Protein AF-A0A382P310-F1 (afdb_monomer_lite)

Foldseek 3Di:
DCVDPVVVVVVVVVVVVVVVDDDDDDDQPLHDLVVVLVVVVVCCCPPANAPGADEAEDEADDDHPDPDPDAPVRLVRSLVSLVSVLVSCVVRVYHYHHDDDWDPQQQDQPDDPVSHDQAQNRRVSRVSVQVRDQWDWDKDFDHPVRCVLLPCLQAGIKIQTHDHNDDDPPSPDQQDFDWAWDWDQDPNDTDTDTDTDGKIWGWHDDPPDIDTRGMVVVSRVVVVVVVVVVVCVVVVVPDDDD

Sequence (242 aa):
WRNNQDMFDKIRNYFSNLKKHKYFHYHVRNKTIDEICSIIRRWHMKEVGRGNKCIIAYDYIKLTGEKVDKNWAEHQAIGEKIDKLKRISEELNVPIVTAMQMNRAGENQNRRSSTLTDDSSAIALSDRLQWFASFVSIFRRKTVDEIAMDGRQFGSHKLIPLKTRFQGKDAAGHQDIIRRPIIEETEGREIHSERLEYNYLNFEVDNFLVEDRGSLADVVEATTQRFDIEEARVMGDGSTTI

InterPro domains:
  IPR007694 DNA helicase, DnaB-like, C-terminal [PF03796] (5-118)
  IPR027417 P-loop containing nucleoside triphosphate hydrolase [G3DSA:3.40.50.300] (2-173)

pLDDT: mean 77.83, std 15.12, range [35.53, 95.62]

Secondary structure (DSSP, 8-state):
-TTSHHHHHHHHHHHHHHTTS-------TT--HHHHHHHHHHHIIIII-TT----EEEEEE---S----TTHHHHHHHHHHHHHHHHHHHHHT--EEEEEPPPTTT--TTS-GGG---SGGGSTTHHHHHHH-SEEEEEEEPPHHHHHHH-GGG-SEEEEEEEE---STT--STT-EEEEEEEEEETTEEEEEEEEEE--EEEEEETTEEEEEEEHHHHHHHHHHHHHHHHHHHHHTT----

Organism: NCBI:txid408172

Radius of gyration: 23.61 Å; chains: 1; bounding box: 58×56×71 Å

Structure (mmCIF, N/CA/C/O backbone):
data_AF-A0A382P310-F1
#
_entry.id   AF-A0A382P310-F1
#
loop_
_atom_site.group_PDB
_atom_site.id
_atom_site.type_symbol
_atom_site.label_atom_id
_atom_site.label_alt_id
_atom_site.label_comp_id
_atom_site.label_asym_id
_atom_site.label_entity_id
_atom_site.label_seq_id
_atom_site.pdbx_PDB_ins_code
_atom_site.Cartn_x
_atom_site.Cartn_y
_atom_site.Cartn_z
_atom_site.occupancy
_atom_site.B_iso_or_equiv
_atom_site.auth_seq_id
_atom_site.auth_comp_id
_atom_site.auth_asym_id
_atom_site.auth_atom_id
_atom_site.pdbx_PDB_model_num
ATOM 1 N N . TRP A 1 1 ? -27.776 6.044 -14.921 1.00 66.00 1 TRP A N 1
ATOM 2 C CA . TRP A 1 1 ? -27.623 4.578 -14.822 1.00 66.00 1 TRP A CA 1
ATOM 3 C C . TRP A 1 1 ? -28.958 3.845 -14.723 1.00 66.00 1 TRP A C 1
ATOM 5 O O . TRP A 1 1 ? -29.133 2.906 -15.474 1.00 66.00 1 TRP A O 1
ATOM 15 N N . ARG A 1 2 ? -29.920 4.262 -13.878 1.00 76.56 2 ARG A N 1
ATOM 16 C CA . ARG A 1 2 ? -31.209 3.544 -13.710 1.00 76.56 2 ARG A CA 1
ATOM 17 C C . ARG A 1 2 ? -32.060 3.396 -14.980 1.00 76.56 2 ARG A C 1
ATOM 19 O O . ARG A 1 2 ? -32.830 2.455 -15.058 1.00 76.56 2 ARG A O 1
ATOM 26 N N . ASN A 1 3 ? -31.894 4.294 -15.950 1.00 85.69 3 ASN A N 1
ATOM 27 C CA . ASN A 1 3 ? -32.642 4.282 -17.213 1.00 85.69 3 ASN A CA 1
ATOM 28 C C . ASN A 1 3 ? -31.920 3.505 -18.334 1.00 85.69 3 ASN A C 1
ATOM 30 O O . ASN A 1 3 ? -32.411 3.464 -19.454 1.00 85.69 3 ASN A O 1
ATOM 34 N N . ASN A 1 4 ? -30.739 2.937 -18.062 1.00 91.19 4 ASN A N 1
ATOM 35 C CA . ASN A 1 4 ? -30.014 2.065 -18.983 1.00 91.19 4 ASN A CA 1
ATOM 36 C C . ASN A 1 4 ? -30.061 0.647 -18.400 1.00 91.19 4 ASN A C 1
ATOM 38 O O . ASN A 1 4 ? -29.510 0.416 -17.323 1.00 91.19 4 ASN A O 1
ATOM 42 N N . GLN A 1 5 ? -30.738 -0.267 -19.097 1.00 89.31 5 GLN A N 1
ATOM 43 C CA . GLN A 1 5 ? -31.015 -1.618 -18.608 1.00 89.31 5 GLN A CA 1
ATOM 44 C C . GLN A 1 5 ? -29.729 -2.408 -18.317 1.00 89.31 5 GLN A C 1
ATOM 46 O O . GLN A 1 5 ? -29.586 -2.955 -17.228 1.00 89.31 5 GLN A O 1
ATOM 51 N N . ASP A 1 6 ? -28.747 -2.365 -19.222 1.00 89.69 6 ASP A N 1
ATOM 52 C CA . ASP A 1 6 ? -27.454 -3.042 -19.044 1.00 89.69 6 ASP A CA 1
ATOM 53 C C . ASP A 1 6 ? -26.703 -2.521 -17.804 1.00 89.69 6 ASP A C 1
ATOM 55 O O . ASP A 1 6 ? -26.234 -3.287 -16.960 1.00 89.69 6 ASP A O 1
ATOM 59 N N . MET A 1 7 ? -26.653 -1.196 -17.620 1.00 87.75 7 MET A N 1
ATOM 60 C CA . MET A 1 7 ? -26.048 -0.618 -16.415 1.00 87.75 7 MET A CA 1
ATOM 61 C C . MET A 1 7 ? -26.824 -0.970 -15.143 1.00 87.75 7 MET A C 1
ATOM 63 O O . MET A 1 7 ? -26.215 -1.166 -14.090 1.00 87.75 7 MET A O 1
ATOM 67 N N . PHE A 1 8 ? -28.157 -1.004 -15.212 1.00 90.56 8 PHE A N 1
ATOM 68 C CA . PHE A 1 8 ? -29.002 -1.362 -14.079 1.00 90.56 8 PHE A CA 1
ATOM 69 C C . PHE A 1 8 ? -28.713 -2.791 -13.619 1.00 90.56 8 PHE A C 1
ATOM 71 O O . PHE A 1 8 ? -28.455 -2.996 -12.431 1.00 90.56 8 PHE A O 1
ATOM 78 N N . ASP A 1 9 ? -28.670 -3.742 -14.551 1.00 90.38 9 ASP A N 1
ATOM 79 C CA . ASP A 1 9 ? -28.424 -5.151 -14.256 1.00 90.38 9 ASP A CA 1
ATOM 80 C C . ASP A 1 9 ? -27.006 -5.365 -13.706 1.00 90.38 9 ASP A C 1
ATOM 82 O O . ASP A 1 9 ? -26.839 -5.991 -12.655 1.00 90.38 9 ASP A O 1
ATOM 86 N N . LYS A 1 10 ? -25.984 -4.737 -14.311 1.00 88.81 10 LYS A N 1
ATOM 87 C CA . LYS A 1 10 ? -24.599 -4.751 -13.796 1.00 88.81 10 LYS A CA 1
ATOM 88 C C . LYS A 1 10 ? -24.509 -4.238 -12.358 1.00 88.81 10 LYS A C 1
ATOM 90 O O . LYS A 1 10 ? -23.939 -4.903 -11.492 1.00 88.81 10 LYS A O 1
ATOM 95 N N . ILE A 1 11 ? -25.105 -3.077 -12.079 1.00 88.06 11 ILE A N 1
ATOM 96 C CA . ILE A 1 11 ? -25.073 -2.455 -10.748 1.00 88.06 11 ILE A CA 1
ATOM 97 C C . ILE A 1 11 ? -25.835 -3.306 -9.724 1.00 88.06 11 ILE A C 1
ATOM 99 O O . ILE A 1 11 ? -25.367 -3.484 -8.598 1.00 88.06 11 ILE A O 1
ATOM 103 N N . ARG A 1 12 ? -27.000 -3.854 -10.086 1.00 88.38 12 ARG A N 1
ATOM 104 C CA . ARG A 1 12 ? -27.793 -4.708 -9.189 1.00 88.38 12 ARG A CA 1
ATOM 105 C C . ARG A 1 12 ? -27.076 -6.011 -8.859 1.00 88.38 12 ARG A C 1
ATOM 107 O O . ARG A 1 12 ? -27.025 -6.372 -7.683 1.00 88.38 12 ARG A O 1
ATOM 114 N N . ASN A 1 13 ? -26.479 -6.662 -9.854 1.00 89.50 13 ASN A N 1
ATOM 115 C CA . ASN A 1 13 ? -25.679 -7.868 -9.653 1.00 89.50 13 ASN A CA 1
ATOM 116 C C . ASN A 1 13 ? -24.482 -7.590 -8.740 1.00 89.50 13 ASN A C 1
ATOM 118 O O . ASN A 1 13 ? -24.247 -8.330 -7.781 1.00 89.50 13 ASN A O 1
ATOM 122 N N . TYR A 1 14 ? -23.789 -6.472 -8.964 1.00 86.62 14 TYR A N 1
ATOM 123 C CA . TYR A 1 14 ? -22.693 -6.052 -8.100 1.00 86.62 14 TYR A CA 1
ATOM 124 C C . TYR A 1 14 ? -23.152 -5.793 -6.661 1.00 86.62 14 TYR A C 1
ATOM 126 O O . TYR A 1 14 ? -22.545 -6.316 -5.734 1.00 86.62 14 TYR A O 1
ATOM 134 N N . PHE A 1 15 ? -24.256 -5.069 -6.441 1.00 86.94 15 PHE A N 1
ATOM 135 C CA . PHE A 1 15 ? -24.777 -4.839 -5.087 1.00 86.94 15 PHE A CA 1
ATOM 136 C C . PHE A 1 15 ? -25.163 -6.134 -4.368 1.00 86.94 15 PHE A C 1
ATOM 138 O O . PHE A 1 15 ? -24.950 -6.247 -3.161 1.00 86.94 15 PHE A O 1
ATOM 145 N N . SER A 1 16 ? -25.718 -7.113 -5.083 1.00 87.06 16 SER A N 1
ATOM 146 C CA . SER A 1 16 ? -26.038 -8.428 -4.516 1.00 87.06 16 SER A CA 1
ATOM 147 C C . SER A 1 16 ? -24.781 -9.179 -4.071 1.00 87.06 16 SER A C 1
ATOM 149 O O . SER A 1 16 ? -24.788 -9.798 -3.009 1.00 87.06 16 SER A O 1
ATOM 151 N N . ASN A 1 17 ? -23.687 -9.082 -4.833 1.00 86.56 17 ASN A N 1
ATOM 152 C CA . ASN A 1 17 ? -22.386 -9.623 -4.435 1.00 86.56 17 ASN A CA 1
ATOM 153 C C . ASN A 1 17 ? -21.755 -8.833 -3.283 1.00 86.56 17 ASN A C 1
ATOM 155 O O . ASN A 1 17 ? -21.287 -9.432 -2.321 1.00 86.56 17 ASN A O 1
ATOM 159 N N . LEU A 1 18 ? -21.815 -7.503 -3.323 1.00 84.88 18 LEU A N 1
ATOM 160 C CA . LEU A 1 18 ? -21.239 -6.626 -2.308 1.00 84.88 18 LEU A CA 1
ATOM 161 C C . LEU A 1 18 ? -21.857 -6.867 -0.922 1.00 84.88 18 LEU A C 1
ATOM 163 O O . LEU A 1 18 ? -21.143 -6.889 0.075 1.00 84.88 18 LEU A O 1
ATOM 167 N N . LYS A 1 19 ? -23.167 -7.141 -0.860 1.00 83.88 19 LYS A N 1
ATOM 168 C CA . LYS A 1 19 ? -23.879 -7.497 0.382 1.00 83.88 19 LYS A CA 1
ATOM 169 C C . LYS A 1 19 ? -23.376 -8.780 1.053 1.00 83.88 19 LYS A C 1
ATOM 171 O O . LYS A 1 19 ? -23.656 -8.974 2.233 1.00 83.88 19 LYS A O 1
ATOM 176 N N . LYS A 1 20 ? -22.668 -9.657 0.332 1.00 86.56 20 LYS A N 1
ATOM 177 C CA . LYS A 1 20 ? -22.065 -10.873 0.908 1.00 86.56 20 LYS A CA 1
ATOM 178 C C . LYS A 1 20 ? -20.856 -10.544 1.785 1.00 86.56 20 LYS A C 1
ATOM 180 O O . LYS A 1 20 ? -20.504 -11.331 2.659 1.00 86.56 20 LYS A O 1
ATOM 185 N N . HIS A 1 21 ? -20.228 -9.392 1.564 1.00 83.50 21 HIS A N 1
ATOM 186 C CA . HIS A 1 21 ? -19.052 -8.959 2.302 1.00 83.50 21 HIS A CA 1
ATOM 187 C C . HIS A 1 21 ? -19.450 -8.030 3.452 1.00 83.50 21 HIS A C 1
ATOM 189 O O . HIS A 1 21 ? -20.272 -7.127 3.294 1.00 83.50 21 HIS A O 1
ATOM 195 N N . LYS A 1 22 ? -18.840 -8.227 4.625 1.00 87.06 22 LYS A N 1
ATOM 196 C CA . LYS A 1 22 ? -18.985 -7.313 5.763 1.00 87.06 22 LYS A CA 1
ATOM 197 C C . LYS A 1 22 ? -17.970 -6.185 5.624 1.00 87.06 22 LYS A C 1
ATOM 199 O O . LYS A 1 22 ? -16.792 -6.382 5.906 1.00 87.06 22 LYS A O 1
ATOM 204 N N . TYR A 1 23 ? -18.429 -5.016 5.199 1.00 89.69 23 TYR A N 1
ATOM 205 C CA . TYR A 1 23 ? -17.616 -3.806 5.129 1.00 89.69 23 TYR A CA 1
ATOM 206 C C . TYR A 1 23 ? -18.342 -2.654 5.818 1.00 89.69 23 TYR A C 1
ATOM 208 O O . TYR A 1 23 ? -19.570 -2.574 5.814 1.00 89.69 23 TYR A O 1
ATOM 216 N N . PHE A 1 24 ? -17.567 -1.754 6.412 1.00 92.06 24 PHE A N 1
ATOM 217 C CA . PHE A 1 24 ? -18.083 -0.579 7.096 1.00 92.06 24 PHE A CA 1
ATOM 218 C C . PHE A 1 24 ? -17.289 0.632 6.637 1.00 92.06 24 PHE A C 1
ATOM 220 O O . PHE A 1 24 ? -16.061 0.601 6.616 1.00 92.06 24 PHE A O 1
ATOM 227 N N . HIS A 1 25 ? -17.996 1.696 6.271 1.00 92.31 25 HIS A N 1
ATOM 228 C CA . HIS A 1 25 ? -17.384 2.939 5.830 1.00 92.31 25 HIS A CA 1
ATOM 229 C C . HIS A 1 25 ? -17.790 4.068 6.773 1.00 92.31 25 HIS A C 1
ATOM 231 O O . HIS A 1 25 ? -18.977 4.325 6.974 1.00 92.31 25 HIS A O 1
ATOM 237 N N . TYR A 1 26 ? -16.792 4.730 7.356 1.00 91.94 26 TYR A N 1
ATOM 238 C CA . TYR A 1 26 ? -16.978 5.829 8.295 1.00 91.94 26 TYR A CA 1
ATOM 239 C C . TYR A 1 26 ? -16.323 7.095 7.756 1.00 91.94 26 TYR A C 1
ATOM 241 O O . TYR A 1 26 ? -15.120 7.132 7.509 1.00 91.94 26 TYR A O 1
ATOM 249 N N . HIS A 1 27 ? -17.099 8.171 7.657 1.00 90.69 27 HIS A N 1
ATOM 250 C CA . HIS A 1 27 ? -16.553 9.488 7.358 1.00 90.69 27 HIS A CA 1
ATOM 251 C C . HIS A 1 27 ? -15.962 10.111 8.631 1.00 90.69 27 HIS A C 1
ATOM 253 O O . HIS A 1 27 ? -16.686 10.483 9.553 1.00 90.69 27 HIS A O 1
ATOM 259 N N . VAL A 1 28 ? -14.636 10.254 8.674 1.00 87.06 28 VAL A N 1
ATOM 260 C CA . VAL A 1 28 ? -13.882 10.756 9.843 1.00 87.06 28 VAL A CA 1
ATOM 261 C C . VAL A 1 28 ? -13.332 12.176 9.643 1.00 87.06 28 VAL A C 1
ATOM 263 O O . VAL A 1 28 ? -12.247 12.519 10.106 1.00 87.06 28 VAL A O 1
ATOM 266 N N . ARG A 1 29 ? -14.083 13.035 8.941 1.00 83.12 29 ARG A N 1
ATOM 267 C CA . ARG A 1 29 ? -13.665 14.417 8.644 1.00 83.12 29 ARG A CA 1
ATOM 268 C C . ARG A 1 29 ? -13.386 15.204 9.935 1.00 83.12 29 ARG A C 1
ATOM 270 O O . ARG A 1 29 ? -14.197 15.178 10.855 1.00 83.12 29 ARG A O 1
ATOM 277 N N . ASN A 1 30 ? -12.271 15.941 9.948 1.00 80.19 30 ASN A N 1
ATOM 278 C CA . ASN A 1 30 ? -11.827 16.827 11.036 1.00 80.19 30 ASN A CA 1
ATOM 279 C C . ASN A 1 30 ? -11.656 16.142 12.400 1.00 80.19 30 ASN A C 1
ATOM 281 O O . ASN A 1 30 ? -11.720 16.812 13.424 1.00 80.19 30 ASN A O 1
ATOM 285 N N . LYS A 1 31 ? -11.447 14.823 12.415 1.00 86.50 31 LYS A N 1
ATOM 286 C CA . LYS A 1 31 ? -11.186 14.091 13.650 1.00 86.50 31 LYS A CA 1
ATOM 287 C C . LYS A 1 31 ? -9.712 14.110 14.002 1.00 86.50 31 LYS A C 1
ATOM 289 O O . LYS A 1 31 ? -8.858 13.983 13.120 1.00 86.50 31 LYS A O 1
ATOM 294 N N . THR A 1 32 ? -9.424 14.237 15.289 1.00 88.38 32 THR A N 1
ATOM 295 C CA . THR A 1 32 ? -8.075 14.011 15.803 1.00 88.38 32 THR A CA 1
ATOM 296 C C . THR A 1 32 ? -7.743 12.525 15.736 1.00 88.38 32 THR A C 1
ATOM 298 O O . THR A 1 32 ? -8.617 11.662 15.599 1.00 88.38 32 THR A O 1
ATOM 301 N N . ILE A 1 33 ? -6.459 12.199 15.848 1.00 88.88 33 ILE A N 1
ATOM 302 C CA . ILE A 1 33 ? -6.038 10.802 15.810 1.00 88.88 33 ILE A CA 1
ATOM 303 C C . ILE A 1 33 ? -6.587 9.988 16.992 1.00 88.88 33 ILE A C 1
ATOM 305 O O . ILE A 1 33 ? -6.948 8.828 16.820 1.00 88.88 33 ILE A O 1
ATOM 309 N N . ASP A 1 34 ? -6.757 10.601 18.164 1.00 91.00 34 ASP A N 1
ATOM 310 C CA . ASP A 1 34 ? -7.324 9.929 19.338 1.00 91.00 34 ASP A CA 1
ATOM 311 C C . ASP A 1 34 ? -8.813 9.609 19.158 1.00 91.00 34 ASP A C 1
ATOM 313 O O . ASP A 1 34 ? -9.290 8.538 19.557 1.00 91.00 34 ASP A O 1
ATOM 317 N N . GLU A 1 35 ? -9.555 10.498 18.494 1.00 92.75 35 GLU A N 1
ATOM 318 C CA . GLU A 1 35 ? -10.940 10.236 18.109 1.00 92.75 35 GLU A CA 1
ATOM 319 C C . GLU A 1 35 ? -11.033 9.099 17.087 1.00 92.75 35 GLU A C 1
ATOM 321 O O . GLU A 1 35 ? -11.913 8.243 17.211 1.00 92.75 35 GLU A O 1
ATOM 326 N N . ILE A 1 36 ? -10.123 9.061 16.107 1.00 93.38 36 ILE A N 1
ATOM 327 C CA . ILE A 1 36 ? -10.041 7.980 15.113 1.00 93.38 36 ILE A CA 1
ATOM 328 C C . ILE A 1 36 ? -9.761 6.647 15.810 1.00 93.38 36 ILE A C 1
ATOM 330 O O . ILE A 1 36 ? -10.514 5.692 15.615 1.00 93.38 36 ILE A O 1
ATOM 334 N N . CYS A 1 37 ? -8.763 6.589 16.695 1.00 94.12 37 CYS A N 1
ATOM 335 C CA . CYS A 1 37 ? -8.472 5.397 17.490 1.00 94.12 37 CYS A CA 1
ATOM 336 C C . CYS A 1 37 ? -9.690 4.958 18.318 1.00 94.12 37 CYS A C 1
ATOM 338 O O . CYS A 1 37 ? -10.036 3.779 18.372 1.00 94.12 37 CYS A O 1
ATOM 340 N N . SER A 1 38 ? -10.413 5.904 18.915 1.00 95.19 38 SER A N 1
ATOM 341 C CA . SER A 1 38 ? -11.631 5.605 19.674 1.00 95.19 38 SER A CA 1
ATOM 342 C C . SER A 1 38 ? -12.758 5.042 18.800 1.00 95.19 38 SER A C 1
ATOM 344 O O . SER A 1 38 ? -13.492 4.154 19.238 1.00 95.19 38 SER A O 1
ATOM 346 N N . ILE A 1 39 ? -12.904 5.527 17.563 1.00 95.31 39 ILE A N 1
ATOM 347 C CA . ILE A 1 39 ? -13.858 4.982 16.584 1.00 95.31 39 ILE A CA 1
ATOM 348 C C . ILE A 1 39 ? -13.475 3.555 16.209 1.00 95.31 39 ILE A C 1
ATOM 350 O O . ILE A 1 39 ? -14.338 2.679 16.258 1.00 95.31 39 ILE A O 1
ATOM 354 N N . ILE A 1 40 ? -12.198 3.318 15.903 1.00 95.56 40 ILE A N 1
ATOM 355 C CA . ILE A 1 40 ? -11.675 1.992 15.563 1.00 95.56 40 ILE A CA 1
ATOM 356 C C . ILE A 1 40 ? -11.969 0.997 16.692 1.00 95.56 40 ILE A C 1
ATOM 358 O O . ILE A 1 40 ? -12.546 -0.055 16.427 1.00 95.56 40 ILE A O 1
ATOM 362 N N . ARG A 1 41 ? -11.665 1.342 17.955 1.00 95.25 41 ARG A N 1
ATOM 363 C CA . ARG A 1 41 ? -11.947 0.464 19.108 1.00 95.25 41 ARG A CA 1
ATOM 364 C C . ARG A 1 41 ? -13.427 0.126 19.228 1.00 95.25 41 ARG A C 1
ATOM 366 O O . ARG A 1 41 ? -13.779 -1.042 19.380 1.00 95.25 41 ARG A O 1
ATOM 373 N N . ARG A 1 42 ? -14.302 1.137 19.160 1.00 95.56 42 ARG A N 1
ATOM 374 C CA . ARG A 1 42 ? -15.756 0.935 19.277 1.00 95.56 42 ARG A CA 1
ATOM 375 C C . ARG A 1 42 ? -16.293 0.063 18.151 1.00 95.56 42 ARG A C 1
ATOM 377 O O . ARG A 1 42 ? -17.069 -0.848 18.419 1.00 95.56 42 ARG A O 1
ATOM 384 N N . TRP A 1 43 ? -15.876 0.330 16.916 1.00 95.62 43 TRP A N 1
ATOM 385 C CA . TRP A 1 43 ? -16.271 -0.469 15.762 1.00 95.62 43 TRP A CA 1
ATOM 386 C C . TRP A 1 43 ? -15.787 -1.913 15.896 1.00 95.62 43 TRP A C 1
ATOM 388 O O . TRP A 1 43 ? -16.595 -2.831 15.791 1.00 95.62 43 TRP A O 1
ATOM 398 N N . HIS A 1 44 ? -14.506 -2.118 16.208 1.00 95.38 44 HIS A N 1
ATOM 399 C CA . HIS A 1 44 ? -13.929 -3.448 16.358 1.00 95.38 44 HIS A CA 1
ATOM 400 C C . HIS A 1 44 ? -14.669 -4.259 17.425 1.00 95.38 44 HIS A C 1
ATOM 402 O O . HIS A 1 44 ? -15.086 -5.382 17.167 1.00 95.38 44 HIS A O 1
ATOM 408 N N . MET A 1 45 ? -14.903 -3.688 18.610 1.00 93.38 45 MET A N 1
ATOM 409 C CA . MET A 1 45 ? -15.601 -4.399 19.687 1.00 93.38 45 MET A CA 1
ATOM 410 C C . MET A 1 45 ? -17.068 -4.697 19.359 1.00 93.38 45 MET A C 1
ATOM 412 O O . MET A 1 45 ? -17.576 -5.730 19.784 1.00 93.38 45 MET A O 1
ATOM 416 N N . LYS A 1 46 ? -17.744 -3.815 18.614 1.00 95.00 46 LYS A N 1
ATOM 417 C CA . LYS A 1 46 ? -19.164 -3.963 18.277 1.00 95.00 46 LYS A CA 1
ATOM 418 C C . LYS A 1 46 ? -19.406 -4.920 17.107 1.00 95.00 46 LYS A C 1
ATOM 420 O O . LYS A 1 46 ? -20.317 -5.734 17.177 1.00 95.00 46 LYS A O 1
ATOM 425 N N . GLU A 1 47 ? -18.638 -4.784 16.029 1.00 94.06 47 GLU A N 1
ATOM 426 C CA . GLU A 1 47 ? -18.929 -5.431 14.740 1.00 94.06 47 GLU A CA 1
ATOM 427 C C . GLU A 1 47 ? -18.037 -6.649 14.461 1.00 94.06 47 GLU A C 1
ATOM 429 O O . GLU A 1 47 ? -18.451 -7.564 13.746 1.00 94.06 47 GLU A O 1
ATOM 434 N N . VAL A 1 48 ? -16.812 -6.665 15.002 1.00 93.31 48 VAL A N 1
ATOM 435 C CA . VAL A 1 48 ? -15.813 -7.715 14.738 1.00 93.31 48 VAL A CA 1
ATOM 436 C C . VAL A 1 48 ? -15.695 -8.670 15.925 1.00 93.31 48 VAL A C 1
ATOM 438 O O . VAL A 1 48 ? -15.804 -9.879 15.747 1.00 93.31 48 VAL A O 1
ATOM 441 N N . GLY A 1 49 ? -15.533 -8.147 17.141 1.00 91.25 49 GLY A N 1
ATOM 442 C CA . GLY A 1 49 ? -15.257 -8.924 18.350 1.00 91.25 49 GLY A CA 1
ATOM 443 C C . GLY A 1 49 ? -13.771 -9.279 18.511 1.00 91.25 49 GLY A C 1
ATOM 444 O O . GLY A 1 49 ? -12.991 -9.249 17.562 1.00 91.25 49 GLY A O 1
ATOM 445 N N . ARG A 1 50 ? -13.350 -9.594 19.741 1.00 89.88 50 ARG A N 1
ATOM 446 C CA . ARG A 1 50 ? -11.939 -9.889 20.057 1.00 89.88 50 ARG A CA 1
ATOM 447 C C . ARG A 1 50 ? -11.460 -11.171 19.370 1.00 89.88 50 ARG A C 1
ATOM 449 O O . ARG A 1 50 ? -12.159 -12.175 19.399 1.00 89.88 50 ARG A O 1
ATOM 456 N N . GLY A 1 51 ? -10.250 -11.138 18.809 1.00 86.88 51 GLY A N 1
ATOM 457 C CA . GLY A 1 51 ? -9.605 -12.295 18.173 1.00 86.88 51 GLY A CA 1
ATOM 458 C C . GLY A 1 51 ? -10.100 -12.616 16.758 1.00 86.88 51 GLY A C 1
AT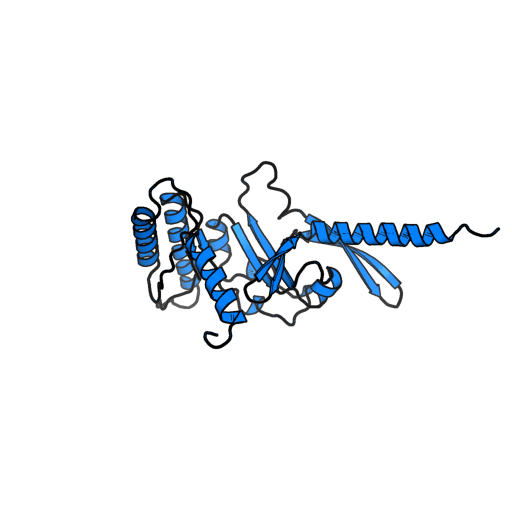OM 459 O O . GLY A 1 51 ? -9.525 -13.480 16.099 1.00 86.88 51 GLY A O 1
ATOM 460 N N . ASN A 1 52 ? -11.126 -11.917 16.267 1.00 91.31 52 ASN A N 1
ATOM 461 C CA . ASN A 1 52 ? -11.634 -12.109 14.915 1.00 91.31 52 ASN A CA 1
ATOM 462 C C . ASN A 1 52 ? -10.822 -11.299 13.902 1.00 91.31 52 ASN A C 1
ATOM 464 O O . ASN A 1 52 ? -10.394 -10.177 14.164 1.00 91.31 52 ASN A O 1
ATOM 468 N N . LYS A 1 53 ? -10.619 -11.880 12.717 1.00 92.12 53 LYS A N 1
ATOM 469 C CA . LYS A 1 53 ? -9.827 -11.256 11.655 1.00 92.12 53 LYS A CA 1
ATOM 470 C C . LYS A 1 53 ? -10.593 -10.091 11.034 1.00 92.12 53 LYS A C 1
ATOM 472 O O . LYS A 1 53 ? -11.733 -10.253 10.602 1.00 92.12 53 LYS A O 1
ATOM 477 N N . CYS A 1 54 ? -9.934 -8.948 10.908 1.00 94.38 54 CYS A N 1
ATOM 478 C CA . CYS A 1 54 ? -10.385 -7.845 10.072 1.00 94.38 54 CYS A CA 1
ATOM 479 C C . CYS A 1 54 ? -9.183 -7.060 9.534 1.00 94.38 54 CYS A C 1
ATOM 481 O O . CYS A 1 54 ? -8.037 -7.349 9.875 1.00 94.38 54 CYS A O 1
ATOM 483 N N . ILE A 1 55 ? -9.454 -6.096 8.658 1.00 94.56 55 ILE A N 1
ATOM 484 C CA . ILE A 1 55 ? -8.474 -5.135 8.149 1.00 94.56 55 ILE A CA 1
ATOM 485 C C . ILE A 1 55 ? -9.072 -3.750 8.359 1.00 94.56 55 ILE A C 1
ATOM 487 O O . ILE A 1 55 ? -10.263 -3.543 8.111 1.00 94.56 55 ILE A O 1
ATOM 491 N N . ILE A 1 56 ? -8.250 -2.807 8.806 1.00 95.06 56 ILE A N 1
ATOM 492 C CA . ILE A 1 56 ? -8.637 -1.401 8.903 1.00 95.06 56 ILE A CA 1
ATOM 493 C C . ILE A 1 56 ? -7.909 -0.639 7.801 1.00 95.06 56 ILE A C 1
ATOM 495 O O . ILE A 1 56 ? -6.682 -0.637 7.754 1.00 95.06 56 ILE A O 1
ATOM 499 N N . ALA A 1 57 ? -8.670 0.026 6.935 1.00 94.50 57 ALA A N 1
ATOM 500 C CA . ALA A 1 57 ? -8.139 0.957 5.948 1.00 94.50 57 ALA A CA 1
ATOM 501 C C . ALA A 1 57 ? -8.412 2.396 6.407 1.00 94.50 57 ALA A C 1
ATOM 503 O O . ALA A 1 57 ? -9.561 2.756 6.672 1.00 94.50 57 ALA A O 1
ATOM 504 N N . TYR A 1 58 ? -7.361 3.209 6.508 1.00 92.44 58 TYR A N 1
ATOM 505 C CA . TYR A 1 58 ? -7.450 4.628 6.840 1.00 92.44 58 TYR A CA 1
ATOM 506 C C . TYR A 1 58 ? -6.935 5.480 5.675 1.00 92.44 58 TYR A C 1
ATOM 508 O O . TYR A 1 58 ? -5.755 5.459 5.340 1.00 92.44 58 TYR A O 1
ATOM 516 N N . ASP A 1 59 ? -7.833 6.233 5.049 1.00 88.75 59 ASP A N 1
ATOM 517 C CA . ASP A 1 59 ? -7.534 7.096 3.906 1.00 88.75 59 ASP A CA 1
ATOM 518 C C . ASP A 1 59 ? -7.751 8.569 4.292 1.00 88.75 59 ASP A C 1
ATOM 520 O O . ASP A 1 59 ? -8.876 8.997 4.557 1.00 88.75 59 ASP A O 1
ATOM 524 N N . TYR A 1 60 ? -6.723 9.402 4.417 1.00 81.62 60 TYR A N 1
ATOM 525 C CA . TYR A 1 60 ? -5.276 9.152 4.437 1.00 81.62 60 TYR A CA 1
ATOM 526 C C . TYR A 1 60 ? -4.672 9.950 5.600 1.00 81.62 60 TYR A C 1
ATOM 528 O O . TYR A 1 60 ? -5.317 10.840 6.174 1.00 81.62 60 TYR A O 1
ATOM 536 N N . ILE A 1 61 ? -3.418 9.674 5.965 1.00 80.56 61 ILE A N 1
ATOM 537 C CA . ILE A 1 61 ? -2.726 10.492 6.967 1.00 80.56 61 ILE A CA 1
ATOM 538 C C . ILE A 1 61 ? -2.413 11.864 6.367 1.00 80.56 61 ILE A C 1
ATOM 540 O O . ILE A 1 61 ? -1.683 11.978 5.386 1.00 80.56 61 ILE A O 1
ATOM 544 N N . LYS A 1 62 ? -2.929 12.913 7.014 1.00 75.62 62 LYS A N 1
ATOM 545 C CA . LYS A 1 62 ? -2.628 14.311 6.700 1.00 75.62 62 LYS A CA 1
ATOM 546 C C . LYS A 1 62 ? -2.366 15.134 7.957 1.00 75.62 62 LYS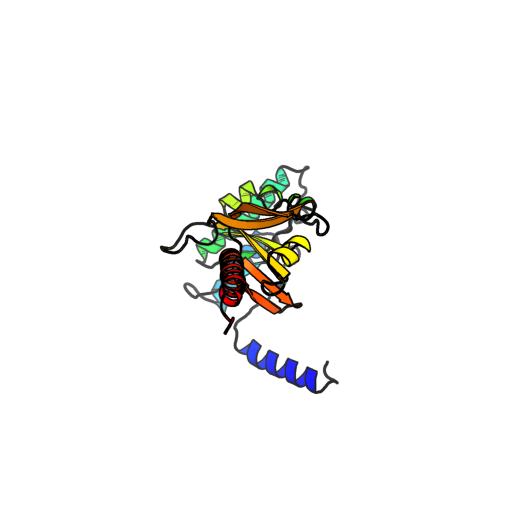 A C 1
ATOM 548 O O . LYS A 1 62 ? -2.864 14.815 9.047 1.00 75.62 62 LYS A O 1
ATOM 553 N N . LEU A 1 63 ? -1.639 16.233 7.788 1.00 64.94 63 LEU A N 1
ATOM 554 C CA . LEU A 1 63 ? -1.541 17.290 8.792 1.00 64.94 63 LEU A CA 1
ATOM 555 C C . LEU A 1 63 ? -2.896 18.003 8.874 1.00 64.94 63 LEU A C 1
ATOM 557 O O . LEU A 1 63 ? -3.478 18.392 7.862 1.00 64.94 63 LEU A O 1
ATOM 561 N N . THR A 1 64 ? -3.451 18.115 10.076 1.00 54.66 64 THR A N 1
ATOM 562 C CA . THR A 1 64 ? -4.781 18.694 10.307 1.00 54.66 64 THR A CA 1
ATOM 563 C C . THR A 1 64 ? -4.653 19.900 11.216 1.00 54.66 64 THR A C 1
ATOM 565 O O . THR A 1 64 ? -4.748 19.728 12.422 1.00 54.66 64 THR A O 1
ATOM 568 N N . GLY A 1 65 ? -4.454 21.096 10.650 1.00 51.25 65 GLY A N 1
ATOM 569 C CA . GLY A 1 65 ? -4.736 22.383 11.310 1.00 51.25 65 GLY A CA 1
ATOM 570 C C . GLY A 1 65 ? -4.075 22.652 12.669 1.00 51.25 65 GLY A C 1
ATOM 571 O O . GLY A 1 65 ? -4.478 23.589 13.354 1.00 51.25 65 GLY A O 1
ATOM 572 N N . GLU A 1 66 ? -3.092 21.856 13.081 1.00 53.72 66 GLU A N 1
ATOM 573 C CA . GLU A 1 66 ? -2.277 22.134 14.255 1.00 53.72 66 GLU A CA 1
ATOM 574 C C . GLU A 1 66 ? -1.487 23.419 13.958 1.00 53.72 66 GLU A C 1
ATOM 576 O O . GLU A 1 66 ? -1.020 23.625 12.836 1.00 53.72 66 GLU A O 1
ATOM 581 N N . LYS A 1 67 ? -1.400 24.345 14.921 1.00 45.56 67 LYS A N 1
ATOM 582 C CA . LYS A 1 67 ? -0.540 25.532 14.796 1.00 45.56 67 LYS A CA 1
ATOM 583 C C . LYS A 1 67 ? 0.906 25.058 14.892 1.00 45.56 67 LYS A C 1
ATOM 585 O O . LYS A 1 67 ? 1.505 25.079 15.961 1.00 45.56 67 LYS A O 1
ATOM 590 N N . VAL A 1 68 ? 1.410 24.524 13.789 1.00 52.59 68 VAL A N 1
ATOM 591 C CA . VAL A 1 68 ? 2.735 23.934 13.704 1.00 52.59 68 VAL A CA 1
ATOM 592 C C . VAL A 1 68 ? 3.718 25.039 13.341 1.00 52.59 68 VAL A C 1
ATOM 594 O O . VAL A 1 68 ? 3.667 25.580 12.237 1.00 52.59 68 VAL A O 1
ATOM 597 N N . ASP A 1 69 ? 4.616 25.396 14.259 1.00 51.88 69 ASP A N 1
ATOM 598 C CA . ASP A 1 69 ? 5.710 26.306 13.928 1.00 51.88 69 ASP A CA 1
ATOM 599 C C . ASP A 1 69 ? 6.725 25.588 13.007 1.00 51.88 69 ASP A C 1
ATOM 601 O O . ASP A 1 69 ? 7.543 24.756 13.404 1.00 51.88 69 ASP A O 1
ATOM 605 N N . LYS A 1 70 ? 6.577 25.906 11.719 1.00 57.91 70 LYS A N 1
ATOM 606 C CA . LYS A 1 70 ? 7.559 26.010 10.628 1.00 57.91 70 LYS A CA 1
ATOM 607 C C . LYS A 1 70 ? 8.414 24.839 10.128 1.00 57.91 70 LYS A C 1
ATOM 609 O O . LYS A 1 70 ? 9.098 25.106 9.155 1.00 57.91 70 LYS A O 1
ATOM 614 N N . ASN A 1 71 ? 8.412 23.622 10.685 1.00 54.22 71 ASN A N 1
ATOM 615 C CA . ASN A 1 71 ? 8.747 22.349 9.973 1.00 54.22 71 ASN A CA 1
ATOM 616 C C . ASN A 1 71 ? 9.011 21.200 10.962 1.00 54.22 71 ASN A C 1
ATOM 618 O O . ASN A 1 71 ? 8.545 20.083 10.760 1.00 54.22 71 ASN A O 1
ATOM 622 N N . TRP A 1 72 ? 9.729 21.454 12.063 1.00 54.75 72 TRP A N 1
ATOM 623 C CA . TRP A 1 72 ? 10.106 20.403 13.026 1.00 54.75 72 TRP A CA 1
ATOM 624 C C . TRP A 1 72 ? 8.886 19.728 13.667 1.00 54.75 72 TRP A C 1
ATOM 626 O O . TRP A 1 72 ? 8.847 18.511 13.855 1.00 54.75 72 TRP A O 1
ATOM 636 N N . ALA A 1 73 ? 7.851 20.517 13.943 1.00 65.00 73 ALA A N 1
ATOM 637 C CA . ALA A 1 73 ? 6.642 20.014 14.566 1.00 65.00 73 ALA A CA 1
ATOM 638 C C . ALA A 1 73 ? 5.734 19.227 13.589 1.00 65.00 73 ALA A C 1
ATOM 640 O O . ALA A 1 73 ? 4.934 18.419 14.051 1.00 65.00 73 ALA A O 1
ATOM 641 N N . GLU A 1 74 ? 5.912 19.332 12.261 1.00 66.62 74 GLU A N 1
ATOM 642 C CA . GLU A 1 74 ? 5.162 18.508 11.292 1.00 66.62 74 GLU A CA 1
ATOM 643 C C . GLU A 1 74 ? 5.642 17.050 11.313 1.00 66.62 74 GLU A C 1
ATOM 645 O O . GLU A 1 74 ? 4.834 16.121 11.404 1.00 66.62 74 GLU A O 1
ATOM 650 N N . HIS A 1 75 ? 6.968 16.852 11.313 1.00 70.25 75 HIS A N 1
ATOM 651 C CA . HIS A 1 75 ? 7.612 15.538 11.462 1.00 70.25 75 HIS A CA 1
ATOM 652 C C . HIS A 1 75 ? 7.173 14.848 12.752 1.00 70.25 75 HIS A C 1
ATOM 654 O O . HIS A 1 75 ? 6.887 13.648 12.766 1.00 70.25 75 HIS A O 1
ATOM 660 N N . GLN A 1 76 ? 7.099 15.617 13.837 1.00 73.19 76 GLN A N 1
ATOM 661 C CA . GLN A 1 76 ? 6.675 15.115 15.133 1.00 73.19 76 GLN A CA 1
ATOM 662 C C . GLN A 1 76 ? 5.186 14.751 15.150 1.00 73.19 76 GLN A C 1
ATOM 664 O O . GLN A 1 76 ? 4.850 13.655 15.598 1.00 73.19 76 GLN A O 1
ATOM 669 N N . ALA A 1 77 ? 4.315 15.608 14.611 1.00 77.19 77 ALA A N 1
ATOM 670 C CA . ALA A 1 77 ? 2.874 15.370 14.558 1.00 77.19 77 ALA A CA 1
ATOM 671 C C . ALA A 1 77 ? 2.526 14.104 13.762 1.00 77.19 77 ALA A C 1
ATOM 673 O O . ALA A 1 77 ? 1.737 13.271 14.208 1.00 77.19 77 AL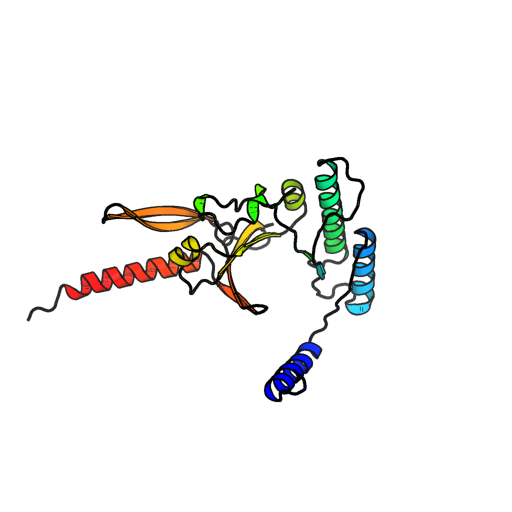A A O 1
ATOM 674 N N . ILE A 1 78 ? 3.147 13.904 12.597 1.00 78.62 78 ILE A N 1
ATOM 675 C CA . ILE A 1 78 ? 2.927 12.691 11.796 1.00 78.62 78 ILE A CA 1
ATOM 676 C C . ILE A 1 78 ? 3.479 11.450 12.498 1.00 78.62 78 ILE A C 1
ATOM 678 O O . ILE A 1 78 ? 2.808 10.415 12.521 1.00 78.62 78 ILE A O 1
ATOM 682 N N . GLY A 1 79 ? 4.655 11.561 13.124 1.00 80.31 79 GLY A N 1
ATOM 683 C CA . GLY A 1 79 ? 5.220 10.487 13.937 1.00 80.31 79 GLY A CA 1
ATOM 684 C C . GLY A 1 79 ? 4.281 10.055 15.065 1.00 80.31 79 GLY A C 1
ATOM 685 O O . GLY A 1 79 ? 4.035 8.862 15.227 1.00 80.31 79 GLY A O 1
ATOM 686 N N . GLU A 1 80 ? 3.694 11.008 15.793 1.00 82.94 80 GLU A N 1
ATOM 687 C CA . GLU A 1 80 ? 2.730 10.724 16.861 1.00 82.94 80 GLU A CA 1
ATOM 688 C C . GLU A 1 80 ? 1.467 10.038 16.326 1.00 82.94 80 GLU A C 1
ATOM 690 O O . GLU A 1 80 ? 0.985 9.066 16.914 1.00 82.94 80 GLU A O 1
ATOM 695 N N . LYS A 1 81 ? 0.943 10.498 15.181 1.00 86.62 81 LYS A N 1
ATOM 696 C CA . LYS A 1 81 ? -0.238 9.879 14.568 1.00 86.62 81 LYS A CA 1
ATOM 697 C C . LYS A 1 81 ? 0.003 8.410 14.234 1.00 86.62 81 LYS A C 1
ATOM 699 O O . LYS A 1 81 ? -0.867 7.571 14.463 1.00 86.62 81 LYS A O 1
ATOM 704 N N . ILE A 1 82 ? 1.180 8.095 13.713 1.00 85.94 82 ILE A N 1
ATOM 705 C CA . ILE A 1 82 ? 1.523 6.737 13.291 1.00 85.94 82 ILE A CA 1
ATOM 706 C C . ILE A 1 82 ? 1.838 5.847 14.475 1.00 85.94 82 ILE A C 1
ATOM 708 O O . ILE A 1 82 ? 1.405 4.699 14.475 1.00 85.94 82 ILE A O 1
ATOM 712 N N . ASP A 1 83 ? 2.507 6.367 15.500 1.00 87.56 83 ASP A N 1
ATOM 713 C CA . ASP A 1 83 ? 2.691 5.639 16.754 1.00 87.56 83 ASP A CA 1
ATOM 714 C C . ASP A 1 83 ? 1.331 5.268 17.370 1.00 87.56 83 ASP A C 1
ATOM 716 O O . ASP A 1 83 ? 1.092 4.114 17.723 1.00 87.56 83 ASP A O 1
ATOM 720 N N . LYS A 1 84 ? 0.364 6.195 17.388 1.00 91.12 84 LYS A N 1
ATOM 721 C CA . LYS A 1 84 ? -1.003 5.910 17.856 1.00 91.12 84 LYS A CA 1
ATOM 722 C C . LYS A 1 84 ? -1.713 4.845 17.011 1.00 91.12 84 LYS A C 1
ATOM 724 O O . LYS A 1 84 ? -2.342 3.954 17.585 1.00 91.12 84 LYS A O 1
ATOM 729 N N . LEU A 1 85 ? -1.584 4.889 15.681 1.00 91.69 85 LEU A N 1
ATOM 730 C CA . LEU A 1 85 ? -2.117 3.845 14.789 1.00 91.69 85 LEU A CA 1
ATOM 731 C C . LEU A 1 85 ? -1.427 2.491 15.004 1.00 91.69 85 LEU A C 1
ATOM 733 O O . LEU A 1 85 ? -2.075 1.446 14.993 1.00 91.69 85 LEU A O 1
ATOM 737 N N . LYS A 1 86 ? -0.117 2.494 15.241 1.00 90.00 86 LYS A N 1
ATOM 738 C CA . LYS A 1 86 ? 0.651 1.283 15.515 1.00 90.00 86 LYS A CA 1
ATOM 739 C C . LYS A 1 86 ? 0.217 0.644 16.832 1.00 90.00 86 LYS A C 1
ATOM 741 O O . LYS A 1 86 ? -0.063 -0.551 16.856 1.00 90.00 86 LYS A O 1
ATOM 746 N N . ARG A 1 87 ? 0.056 1.443 17.889 1.00 92.44 87 ARG A N 1
ATOM 747 C CA . ARG A 1 87 ? -0.427 0.973 19.195 1.00 92.44 87 ARG A CA 1
ATOM 748 C C . ARG A 1 87 ? -1.816 0.360 19.109 1.00 92.44 87 ARG A C 1
ATOM 750 O O . ARG A 1 87 ? -2.030 -0.696 19.684 1.00 92.44 87 ARG A O 1
ATOM 757 N N . ILE A 1 88 ? -2.753 0.977 18.384 1.00 93.69 88 ILE A N 1
ATOM 758 C CA . ILE A 1 88 ? -4.096 0.394 18.242 1.00 93.69 88 ILE A CA 1
ATOM 759 C C . ILE A 1 88 ? -4.101 -0.860 17.356 1.00 93.69 88 ILE A C 1
ATOM 761 O O . ILE A 1 88 ? -4.861 -1.787 17.625 1.00 93.69 88 ILE A O 1
ATOM 765 N N . SER A 1 89 ? -3.232 -0.925 16.342 1.00 92.69 89 SER A N 1
ATOM 766 C CA . SER A 1 89 ? -3.012 -2.146 15.557 1.00 92.69 89 SER A CA 1
ATOM 767 C C . SER A 1 89 ? -2.550 -3.304 16.446 1.00 92.69 89 SER A C 1
ATOM 769 O O . SER A 1 89 ? -3.076 -4.408 16.330 1.00 92.69 89 SER A O 1
ATOM 771 N N . GLU A 1 90 ? -1.623 -3.046 17.372 1.00 91.94 90 GLU A N 1
ATOM 772 C CA . GLU A 1 90 ? -1.117 -4.038 18.330 1.00 91.94 90 GLU A CA 1
ATOM 773 C C . GLU A 1 90 ? -2.143 -4.377 19.420 1.00 91.94 90 GLU A C 1
ATOM 775 O O . GLU A 1 90 ? -2.350 -5.549 19.717 1.00 91.94 90 GLU A O 1
ATOM 780 N N . GLU A 1 91 ? -2.843 -3.374 19.960 1.00 93.12 91 GLU A N 1
ATOM 781 C CA . GLU A 1 91 ? -3.905 -3.535 20.965 1.00 93.12 91 GLU A CA 1
ATOM 782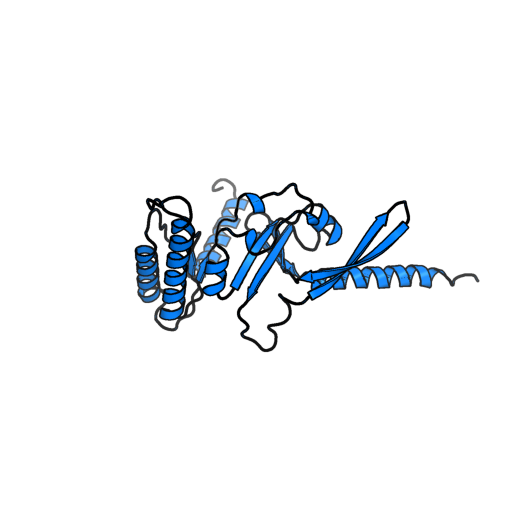 C C . GLU A 1 91 ? -5.027 -4.454 20.465 1.00 93.12 91 GLU A C 1
ATOM 784 O O . GLU A 1 91 ? -5.535 -5.292 21.210 1.00 93.12 91 GLU A O 1
ATOM 789 N N . LEU A 1 92 ? -5.426 -4.290 19.201 1.00 93.38 92 LEU A N 1
ATOM 790 C CA . LEU A 1 92 ? -6.507 -5.064 18.591 1.00 93.38 92 LEU A CA 1
ATOM 791 C C . LEU A 1 92 ? -6.011 -6.317 17.859 1.00 93.38 92 LEU A C 1
ATOM 793 O O . LEU A 1 92 ? -6.831 -7.150 17.485 1.00 93.38 92 LEU A O 1
ATOM 797 N N . ASN A 1 93 ? -4.695 -6.463 17.675 1.00 92.19 93 ASN A N 1
ATOM 798 C CA . ASN A 1 93 ? -4.067 -7.477 16.827 1.00 92.19 93 ASN A CA 1
ATOM 799 C C . ASN A 1 93 ? -4.649 -7.503 15.398 1.00 92.19 93 ASN A C 1
ATOM 801 O O . ASN A 1 93 ? -5.024 -8.550 14.867 1.00 92.19 93 ASN A O 1
ATOM 805 N N . VAL A 1 94 ? -4.761 -6.320 14.789 1.00 92.56 94 VAL A N 1
ATOM 806 C CA . VAL A 1 94 ? -5.375 -6.114 13.470 1.00 92.56 94 VAL A CA 1
ATOM 807 C C . VAL A 1 94 ? -4.432 -5.317 12.570 1.00 92.56 94 VAL A C 1
ATOM 809 O O . VAL A 1 94 ? -3.919 -4.280 13.004 1.00 92.56 94 VAL A O 1
ATOM 812 N N . PRO A 1 95 ? -4.217 -5.732 11.308 1.00 92.69 95 PRO A N 1
ATOM 813 C CA . PRO A 1 95 ? -3.454 -4.943 10.350 1.00 92.69 95 PRO A CA 1
ATOM 814 C C . PRO A 1 95 ? -4.189 -3.647 9.987 1.00 92.69 95 PRO A C 1
ATOM 816 O O . PRO A 1 95 ? -5.380 -3.647 9.654 1.00 92.69 95 PRO A O 1
ATOM 819 N N . ILE A 1 96 ? -3.446 -2.542 10.016 1.00 93.25 96 ILE A N 1
ATOM 820 C CA . ILE A 1 96 ? -3.918 -1.230 9.575 1.00 93.25 96 ILE A CA 1
ATOM 821 C C . ILE A 1 96 ? -3.144 -0.827 8.327 1.00 93.25 96 ILE A C 1
ATOM 823 O O . ILE A 1 96 ? -1.915 -0.775 8.342 1.00 93.25 96 ILE A O 1
ATOM 827 N N . VAL A 1 97 ? -3.877 -0.526 7.260 1.00 92.75 97 VAL A N 1
ATOM 828 C CA . VAL A 1 97 ? -3.345 -0.010 5.999 1.00 92.75 97 VAL A CA 1
ATOM 829 C C . VAL A 1 97 ? -3.742 1.454 5.883 1.00 92.75 97 VAL A C 1
ATOM 831 O O . VAL A 1 97 ? -4.889 1.818 6.137 1.00 92.75 97 VAL A O 1
ATOM 834 N N . THR A 1 98 ? -2.795 2.307 5.509 1.00 90.44 98 THR A N 1
ATOM 835 C CA . THR A 1 98 ? -3.043 3.739 5.346 1.00 90.44 98 THR A CA 1
ATOM 836 C C . THR A 1 98 ? -2.276 4.289 4.161 1.00 90.44 98 THR A C 1
ATOM 838 O O . THR A 1 98 ? -1.137 3.894 3.919 1.00 90.44 98 THR A O 1
ATOM 841 N N . ALA A 1 99 ? -2.892 5.234 3.456 1.00 86.88 99 ALA A N 1
ATOM 842 C CA . ALA A 1 99 ? -2.207 6.033 2.451 1.00 86.88 99 ALA A CA 1
ATOM 843 C C . ALA A 1 99 ? -1.537 7.256 3.097 1.00 86.88 99 ALA A C 1
ATOM 845 O O . ALA A 1 99 ? -1.941 7.723 4.171 1.00 86.88 99 ALA A O 1
ATOM 846 N N . MET A 1 100 ? -0.510 7.773 2.426 1.00 80.19 100 MET A N 1
ATOM 847 C CA . MET A 1 100 ? 0.163 9.020 2.769 1.00 80.19 100 MET A CA 1
ATOM 848 C C . MET A 1 100 ? 0.529 9.762 1.493 1.00 80.19 100 MET A C 1
ATOM 850 O O . MET A 1 100 ? 0.882 9.142 0.492 1.00 80.19 100 MET A O 1
ATOM 854 N N . GLN A 1 101 ? 0.436 11.087 1.535 1.00 73.50 101 GLN A N 1
ATOM 855 C CA . GLN A 1 101 ? 0.814 11.915 0.402 1.00 73.50 101 GLN A CA 1
ATOM 856 C C . GLN A 1 101 ? 2.344 11.993 0.280 1.00 73.50 101 GLN A C 1
ATOM 858 O O . GLN A 1 101 ? 3.035 12.225 1.273 1.00 73.50 101 GLN A O 1
ATOM 863 N N . MET A 1 102 ? 2.863 11.798 -0.934 1.00 69.31 102 MET A N 1
ATOM 864 C CA . MET A 1 102 ? 4.286 11.976 -1.241 1.00 69.31 102 MET A CA 1
ATOM 865 C C . MET A 1 102 ? 4.671 13.461 -1.250 1.00 69.31 102 MET A C 1
ATOM 867 O O . MET A 1 102 ? 3.825 14.344 -1.389 1.00 69.31 102 MET A O 1
ATOM 871 N N . ASN A 1 103 ? 5.968 13.750 -1.132 1.00 66.94 103 ASN A N 1
ATOM 872 C CA . ASN A 1 103 ? 6.463 15.104 -1.362 1.00 66.94 103 ASN A CA 1
ATOM 873 C C . ASN A 1 103 ? 6.212 15.542 -2.807 1.00 66.94 103 ASN A C 1
ATOM 875 O O . ASN A 1 103 ? 6.413 14.755 -3.728 1.00 66.94 103 ASN A O 1
ATOM 879 N N . ARG A 1 104 ? 5.953 16.842 -3.023 1.00 60.62 104 ARG A N 1
ATOM 880 C CA . ARG A 1 104 ? 5.858 17.433 -4.376 1.00 60.62 104 ARG A CA 1
ATOM 881 C C . ARG A 1 104 ? 7.076 17.131 -5.260 1.00 60.62 104 ARG A C 1
ATOM 883 O O . ARG A 1 104 ? 6.948 17.040 -6.474 1.00 60.62 104 ARG A O 1
ATOM 890 N N . ALA A 1 105 ? 8.262 16.961 -4.668 1.00 59.41 105 ALA A N 1
ATOM 891 C CA . ALA A 1 105 ? 9.470 16.573 -5.399 1.00 59.41 105 ALA A CA 1
ATOM 892 C C . ALA A 1 105 ? 9.382 15.156 -6.009 1.00 59.41 105 ALA A C 1
ATOM 894 O O . ALA A 1 105 ? 9.917 14.943 -7.098 1.00 59.41 105 ALA A O 1
ATOM 895 N N . GLY A 1 106 ? 8.676 14.233 -5.343 1.00 53.75 106 GLY A N 1
ATOM 896 C CA . GLY A 1 106 ? 8.437 12.853 -5.780 1.00 53.75 106 GLY A CA 1
ATOM 897 C C . GLY A 1 106 ? 7.203 12.662 -6.676 1.00 53.75 106 GLY A C 1
ATOM 898 O O . GLY A 1 106 ? 7.025 11.587 -7.230 1.00 53.75 106 GLY A O 1
ATOM 899 N N . GLU A 1 107 ? 6.365 13.689 -6.868 1.00 55.16 107 GLU A N 1
ATOM 900 C CA . GLU A 1 107 ? 5.145 13.628 -7.703 1.00 55.16 107 GLU A CA 1
ATOM 901 C C . GLU A 1 107 ? 5.411 13.805 -9.223 1.00 55.16 107 GLU A C 1
ATOM 903 O O . GLU A 1 107 ? 4.480 13.776 -10.030 1.00 55.16 107 GLU A O 1
ATOM 908 N N . ASN A 1 108 ? 6.660 14.012 -9.660 1.00 53.34 108 ASN A N 1
ATOM 909 C CA . ASN A 1 108 ? 6.954 14.479 -11.024 1.00 53.34 108 ASN A CA 1
ATOM 910 C C . ASN A 1 108 ? 6.834 13.397 -12.116 1.00 53.34 108 ASN A C 1
ATOM 912 O O . ASN A 1 108 ? 7.792 12.696 -12.420 1.00 53.34 108 ASN A O 1
ATOM 916 N N . GLN A 1 109 ? 5.689 13.369 -12.804 1.00 50.47 109 GLN A N 1
ATOM 917 C CA . GLN A 1 109 ? 5.356 12.439 -13.899 1.00 50.47 109 GLN A CA 1
ATOM 918 C C . GLN A 1 109 ? 6.145 12.622 -15.219 1.00 50.47 109 GLN A C 1
ATOM 920 O O . GLN A 1 109 ? 6.079 11.749 -16.076 1.00 50.47 109 GLN A O 1
ATOM 925 N N . ASN A 1 110 ? 6.899 13.717 -15.396 1.00 51.56 110 ASN A N 1
ATOM 926 C CA . ASN A 1 110 ? 7.600 14.054 -16.654 1.00 51.56 110 ASN A CA 1
ATOM 927 C C . ASN A 1 110 ? 9.133 13.935 -16.578 1.00 51.56 110 ASN A C 1
ATOM 929 O O . ASN A 1 110 ? 9.854 14.569 -17.350 1.00 51.56 110 ASN A O 1
ATOM 933 N N . ARG A 1 111 ? 9.659 13.170 -15.621 1.00 59.47 111 ARG A N 1
ATOM 934 C CA . ARG A 1 111 ? 11.101 12.924 -15.499 1.00 59.47 111 ARG A CA 1
ATOM 935 C C . ARG A 1 111 ? 11.456 11.566 -16.093 1.00 59.47 111 ARG A C 1
ATOM 937 O O . ARG A 1 111 ? 10.652 10.643 -16.032 1.00 59.47 111 ARG A O 1
ATOM 944 N N . ARG A 1 112 ? 12.670 11.454 -16.646 1.00 57.28 112 ARG A N 1
ATOM 945 C CA . ARG A 1 112 ? 13.265 10.147 -16.966 1.00 57.28 112 ARG A CA 1
ATOM 946 C C . ARG A 1 112 ? 13.346 9.325 -15.680 1.00 57.28 112 ARG A C 1
ATOM 948 O O . ARG A 1 112 ? 13.572 9.907 -14.615 1.00 57.28 112 ARG A O 1
ATOM 955 N N . SER A 1 113 ? 13.225 8.005 -15.781 1.00 58.31 113 SER A N 1
ATOM 956 C CA . SER A 1 113 ? 13.338 7.079 -14.647 1.00 58.31 113 SER A CA 1
ATOM 957 C C . SER A 1 113 ? 14.610 7.333 -13.825 1.00 58.31 113 SER A C 1
ATOM 959 O O . SER A 1 113 ? 14.572 7.362 -12.600 1.00 58.31 113 SER A O 1
ATOM 961 N N . SER A 1 114 ? 15.718 7.690 -14.486 1.00 58.56 114 SER A N 1
ATOM 962 C CA . SER A 1 114 ? 16.994 8.036 -13.842 1.00 58.56 114 SER A CA 1
ATOM 963 C C . SER A 1 114 ? 16.974 9.286 -12.947 1.00 58.56 114 SER A C 1
ATOM 965 O O . SER A 1 114 ? 17.887 9.476 -12.151 1.00 58.56 114 SER A O 1
ATOM 967 N N . THR A 1 115 ? 15.972 10.160 -13.079 1.00 54.12 115 THR A N 1
ATOM 968 C CA . THR A 1 115 ? 15.842 11.420 -12.315 1.00 54.12 115 THR A CA 1
ATOM 969 C C . THR A 1 115 ? 14.693 11.366 -11.299 1.00 54.12 115 THR A C 1
ATOM 971 O O . THR A 1 115 ? 14.384 12.367 -10.642 1.00 54.12 115 THR A O 1
ATOM 974 N N . LEU A 1 116 ? 14.015 10.220 -11.194 1.00 58.72 116 LEU A N 1
ATOM 975 C CA . LEU A 1 116 ? 12.986 9.997 -10.192 1.00 58.72 116 LEU A CA 1
ATOM 976 C C . LEU A 1 116 ? 13.617 9.547 -8.883 1.00 58.72 116 LEU A C 1
ATOM 978 O O . LEU A 1 116 ? 14.465 8.662 -8.833 1.00 58.72 116 LEU A O 1
ATOM 982 N N . THR A 1 117 ? 13.179 10.188 -7.809 1.00 58.94 117 THR A N 1
ATOM 983 C CA . THR A 1 117 ? 13.553 9.819 -6.454 1.00 58.94 117 THR A CA 1
ATOM 984 C C . THR A 1 117 ? 12.540 8.792 -5.968 1.00 58.94 117 THR A C 1
ATOM 986 O O . THR A 1 117 ? 11.439 9.157 -5.569 1.00 58.94 117 THR A O 1
ATOM 989 N N . ASP A 1 118 ? 12.906 7.516 -6.045 1.00 60.91 118 ASP A N 1
ATOM 990 C CA . ASP A 1 118 ? 12.107 6.374 -5.573 1.00 60.91 118 ASP A CA 1
ATOM 991 C C . ASP A 1 118 ? 12.632 5.830 -4.237 1.00 60.91 118 ASP A C 1
ATOM 993 O O . ASP A 1 118 ? 12.574 4.635 -3.955 1.00 60.91 118 ASP A O 1
ATOM 997 N N . ASP A 1 119 ? 13.196 6.708 -3.415 1.00 58.50 119 ASP A N 1
ATOM 998 C CA . ASP A 1 119 ? 13.783 6.353 -2.130 1.00 58.50 119 ASP A CA 1
ATOM 999 C C . ASP A 1 119 ? 13.011 6.984 -0.963 1.00 58.50 119 ASP A C 1
ATOM 1001 O O . ASP A 1 119 ? 11.978 7.646 -1.118 1.00 58.50 119 ASP A O 1
ATOM 1005 N N . SER A 1 120 ? 13.516 6.771 0.251 1.00 56.44 120 SER A N 1
ATOM 1006 C CA . SER A 1 120 ? 12.918 7.313 1.466 1.00 56.44 120 SER A CA 1
ATOM 1007 C C . SER A 1 120 ? 12.778 8.837 1.453 1.00 56.44 120 SER A C 1
ATOM 1009 O O . SER A 1 120 ? 11.882 9.348 2.118 1.00 56.44 120 SER A O 1
ATOM 1011 N N . SER A 1 121 ? 13.589 9.582 0.702 1.00 57.31 121 SER A N 1
ATOM 1012 C CA . SER A 1 121 ? 13.503 11.046 0.634 1.00 57.31 121 SER A CA 1
ATOM 1013 C C . SER A 1 121 ? 12.287 11.547 -0.165 1.00 57.31 121 SER A C 1
ATOM 1015 O O . SER A 1 121 ? 11.818 12.673 0.044 1.00 57.31 121 SER A O 1
ATOM 1017 N N . ALA A 1 122 ? 11.700 10.692 -1.011 1.00 56.06 122 ALA A N 1
ATOM 1018 C CA . ALA A 1 122 ? 10.466 10.971 -1.751 1.00 56.06 122 ALA A CA 1
ATOM 1019 C C . ALA A 1 122 ? 9.227 11.049 -0.845 1.00 56.06 122 ALA A C 1
ATOM 1021 O O . ALA A 1 122 ? 8.226 11.697 -1.173 1.00 56.06 122 ALA A O 1
ATOM 1022 N N . ILE A 1 123 ? 9.303 10.409 0.319 1.00 61.00 123 ILE A N 1
ATOM 1023 C CA . ILE A 1 123 ? 8.290 10.491 1.359 1.00 61.00 123 ILE A CA 1
ATOM 1024 C C . ILE A 1 123 ? 8.773 11.545 2.351 1.00 61.00 123 ILE A C 1
ATOM 1026 O O . ILE A 1 123 ? 9.737 11.330 3.087 1.00 61.00 123 ILE A O 1
ATOM 1030 N N . ALA A 1 124 ? 8.111 12.704 2.378 1.00 51.19 124 ALA A N 1
ATOM 1031 C CA . ALA A 1 124 ? 8.363 13.684 3.429 1.00 51.19 124 ALA A CA 1
ATOM 1032 C C . ALA A 1 124 ? 8.283 12.974 4.777 1.00 51.19 124 ALA A C 1
ATOM 1034 O O . ALA A 1 124 ? 7.376 12.180 5.009 1.00 51.19 124 ALA A O 1
ATOM 1035 N N . LEU A 1 125 ? 9.216 13.269 5.678 1.00 55.34 125 LEU A N 1
ATOM 1036 C CA . LEU A 1 125 ? 9.151 12.804 7.064 1.00 55.34 125 LEU A CA 1
ATOM 1037 C C . LEU A 1 125 ? 9.416 11.291 7.269 1.00 55.34 125 LEU A C 1
ATOM 1039 O O . LEU A 1 125 ? 9.159 10.774 8.358 1.00 55.34 125 LEU A O 1
ATOM 1043 N N . SER A 1 126 ? 9.980 10.609 6.263 1.00 55.53 126 SER A N 1
ATOM 1044 C CA . SER A 1 126 ? 10.165 9.150 6.175 1.00 55.53 126 SER A CA 1
ATOM 1045 C C . SER A 1 126 ? 10.919 8.459 7.305 1.00 55.53 126 SER A C 1
ATOM 1047 O O . SER A 1 126 ? 10.557 7.330 7.640 1.00 55.53 126 SER A O 1
ATOM 1049 N N . ASP A 1 127 ? 11.903 9.095 7.939 1.00 60.78 127 ASP A N 1
ATOM 1050 C CA . ASP A 1 127 ? 12.714 8.420 8.963 1.00 60.78 127 ASP A CA 1
ATOM 1051 C C . ASP A 1 127 ? 11.867 7.932 10.147 1.00 60.78 127 ASP A C 1
ATOM 1053 O O . ASP A 1 127 ? 11.974 6.784 10.578 1.00 60.78 127 ASP A O 1
ATOM 1057 N N . ARG A 1 128 ? 10.928 8.759 10.626 1.00 63.34 128 ARG A N 1
ATOM 1058 C CA . ARG A 1 128 ? 10.000 8.380 11.708 1.00 63.34 128 ARG A CA 1
ATOM 1059 C C . ARG A 1 128 ? 9.007 7.312 11.247 1.00 63.34 128 ARG A C 1
ATOM 1061 O O . ARG A 1 128 ? 8.658 6.421 12.018 1.00 63.34 128 ARG A O 1
ATOM 1068 N N . LEU A 1 129 ? 8.566 7.384 9.990 1.00 66.69 129 LEU A N 1
ATOM 1069 C CA . LEU A 1 129 ? 7.605 6.445 9.400 1.00 66.69 129 LEU A CA 1
ATOM 1070 C C . LEU A 1 129 ? 8.164 5.036 9.359 1.00 66.69 129 LEU A C 1
ATOM 1072 O O . LEU A 1 129 ? 7.508 4.079 9.774 1.00 66.69 129 LEU A O 1
ATOM 1076 N N . GLN A 1 130 ? 9.403 4.930 8.883 1.00 65.56 130 GLN A N 1
ATOM 1077 C CA . GLN A 1 130 ? 10.091 3.663 8.791 1.00 65.56 130 GLN A CA 1
ATOM 1078 C C . GLN A 1 130 ? 10.189 3.018 10.167 1.00 65.56 130 GLN A C 1
ATOM 1080 O O . GLN A 1 130 ? 9.985 1.814 10.276 1.00 65.56 130 GLN A O 1
ATOM 1085 N N . TRP A 1 131 ? 10.450 3.771 11.235 1.00 68.12 131 TRP A N 1
ATOM 1086 C CA . TRP A 1 131 ? 10.619 3.192 12.569 1.00 68.12 131 TRP A CA 1
ATOM 1087 C C . TRP A 1 131 ? 9.367 2.449 13.046 1.00 68.12 131 TRP A C 1
ATOM 1089 O O . TRP A 1 131 ? 9.487 1.321 13.527 1.00 68.12 131 TRP A O 1
ATOM 1099 N N . PHE A 1 132 ? 8.173 3.002 12.831 1.00 74.06 132 PHE A N 1
ATOM 1100 C CA . PHE A 1 132 ? 6.923 2.420 13.335 1.00 74.06 132 PHE A CA 1
ATOM 1101 C C . PHE A 1 132 ? 6.268 1.413 12.384 1.00 74.06 132 PHE A C 1
ATOM 1103 O O . PHE A 1 132 ? 5.697 0.417 12.840 1.00 74.06 132 PHE A O 1
ATOM 1110 N N . ALA A 1 133 ? 6.363 1.633 11.074 1.00 78.31 133 ALA A N 1
ATOM 1111 C CA . ALA A 1 133 ? 5.694 0.792 10.094 1.00 78.31 133 ALA A CA 1
ATOM 1112 C C . ALA A 1 133 ? 6.342 -0.600 9.967 1.00 78.31 133 ALA A C 1
ATOM 1114 O O . ALA A 1 133 ? 7.561 -0.787 10.088 1.00 78.31 133 ALA A O 1
ATOM 1115 N N . SER A 1 134 ? 5.497 -1.606 9.727 1.00 81.38 134 SER A N 1
ATOM 1116 C CA . SER A 1 134 ? 5.934 -2.971 9.404 1.00 81.38 134 SER A CA 1
ATOM 1117 C C . SER A 1 134 ? 6.215 -3.155 7.913 1.00 81.38 134 SER A C 1
ATOM 1119 O O . SER A 1 134 ? 7.089 -3.939 7.555 1.00 81.38 134 SER A O 1
ATOM 1121 N N . PHE A 1 135 ? 5.519 -2.396 7.069 1.00 84.88 135 PHE A N 1
ATOM 1122 C CA . PHE A 1 135 ? 5.677 -2.368 5.623 1.00 84.88 135 PHE A CA 1
ATOM 1123 C C . PHE A 1 135 ? 5.528 -0.920 5.142 1.00 84.88 135 PHE A C 1
ATOM 1125 O O . PHE A 1 135 ? 4.613 -0.224 5.586 1.00 84.88 135 PHE A O 1
ATOM 1132 N N . VAL A 1 136 ? 6.431 -0.462 4.278 1.00 84.62 136 VAL A N 1
ATOM 1133 C CA . VAL A 1 136 ? 6.375 0.851 3.623 1.00 84.62 136 VAL A CA 1
ATOM 1134 C C . VAL A 1 136 ? 6.712 0.651 2.158 1.00 84.62 136 VAL A C 1
ATOM 1136 O O . VAL A 1 136 ? 7.735 0.045 1.843 1.00 84.62 136 VAL A O 1
ATOM 1139 N N . SER A 1 137 ? 5.885 1.199 1.276 1.00 85.75 137 SER A N 1
ATOM 1140 C CA . SER A 1 137 ? 6.086 1.137 -0.166 1.00 85.75 137 SER A CA 1
ATOM 1141 C C . SER A 1 137 ? 5.639 2.422 -0.847 1.00 85.75 137 SER A C 1
ATOM 1143 O O . SER A 1 137 ? 4.676 3.053 -0.409 1.00 85.75 137 SER A O 1
ATOM 1145 N N . ILE A 1 138 ? 6.291 2.763 -1.952 1.00 86.44 138 ILE A N 1
ATOM 1146 C CA . ILE A 1 138 ? 5.839 3.799 -2.880 1.00 86.44 138 ILE A CA 1
ATOM 1147 C C . ILE A 1 138 ? 4.983 3.129 -3.947 1.00 86.44 138 ILE A C 1
ATOM 1149 O O . ILE A 1 138 ? 5.446 2.214 -4.619 1.00 86.44 138 ILE A O 1
ATOM 1153 N N . PHE A 1 139 ? 3.748 3.592 -4.121 1.00 88.94 139 PHE A N 1
ATOM 1154 C CA . PHE A 1 139 ? 2.914 3.198 -5.252 1.00 88.94 139 PHE A CA 1
ATOM 1155 C C . PHE A 1 139 ? 2.849 4.352 -6.245 1.00 88.94 139 PHE A C 1
ATOM 1157 O O . PHE A 1 139 ? 2.341 5.423 -5.909 1.00 88.94 139 PHE A O 1
ATOM 1164 N N . ARG A 1 140 ? 3.377 4.151 -7.455 1.00 88.12 140 ARG A N 1
ATOM 1165 C CA . ARG A 1 140 ? 3.388 5.189 -8.489 1.00 88.12 140 ARG A CA 1
ATOM 1166 C C . ARG A 1 140 ? 3.154 4.629 -9.881 1.00 88.12 140 ARG A C 1
ATOM 1168 O O . ARG A 1 140 ? 3.369 3.449 -10.149 1.00 88.12 140 ARG A O 1
ATOM 1175 N N . ARG A 1 141 ? 2.762 5.517 -10.790 1.00 88.81 141 ARG A N 1
ATOM 1176 C CA . ARG A 1 141 ? 2.720 5.215 -12.219 1.00 88.81 141 ARG A CA 1
ATOM 1177 C C . ARG A 1 141 ? 4.140 5.034 -12.753 1.00 88.81 141 ARG A C 1
ATOM 1179 O O . ARG A 1 141 ? 5.053 5.756 -12.338 1.00 88.81 141 ARG A O 1
ATOM 1186 N N . LYS A 1 142 ? 4.316 4.088 -13.670 1.00 89.38 142 LYS A N 1
ATOM 1187 C CA . LYS A 1 142 ? 5.554 3.934 -14.432 1.00 89.38 142 LYS A CA 1
ATOM 1188 C C . LYS A 1 142 ? 5.735 5.101 -15.397 1.00 89.38 142 LYS A C 1
ATOM 1190 O O . LYS A 1 142 ? 4.759 5.655 -15.910 1.00 89.38 142 LYS A O 1
ATOM 1195 N N . THR A 1 143 ? 6.980 5.475 -15.645 1.00 87.19 143 THR A N 1
ATOM 1196 C CA . THR A 1 143 ? 7.310 6.433 -16.700 1.00 87.19 143 THR A CA 1
ATOM 1197 C C . THR A 1 143 ? 7.238 5.772 -18.076 1.00 87.19 143 THR A C 1
ATOM 1199 O O . THR A 1 143 ? 7.141 4.551 -18.201 1.00 87.19 143 THR A O 1
ATOM 1202 N N . VAL A 1 144 ? 7.255 6.576 -19.140 1.00 85.81 144 VAL A N 1
ATOM 1203 C CA . VAL A 1 144 ? 7.157 6.056 -20.515 1.00 85.81 144 VAL A CA 1
ATOM 1204 C C . VAL A 1 144 ? 8.361 5.177 -20.868 1.00 85.81 144 VAL A C 1
ATOM 1206 O O . VAL A 1 144 ? 8.188 4.145 -21.506 1.00 85.81 144 VAL A O 1
ATOM 1209 N N . ASP A 1 145 ? 9.554 5.555 -20.414 1.00 84.50 145 ASP A N 1
ATOM 1210 C CA . ASP A 1 145 ? 10.791 4.780 -20.541 1.00 84.50 145 ASP A CA 1
ATOM 1211 C C . ASP A 1 145 ? 10.737 3.465 -19.750 1.00 84.50 145 ASP A C 1
ATOM 1213 O O . ASP A 1 145 ? 11.138 2.434 -20.278 1.00 84.50 145 ASP A O 1
ATOM 1217 N N . GLU A 1 146 ? 10.153 3.453 -18.548 1.00 86.69 146 GLU A N 1
ATOM 1218 C CA . GLU A 1 146 ? 9.937 2.209 -17.789 1.00 86.69 146 GLU A CA 1
ATOM 1219 C C . GLU A 1 146 ? 8.960 1.269 -18.499 1.00 86.69 146 GLU A C 1
ATOM 1221 O O . GLU A 1 146 ? 9.216 0.076 -18.600 1.00 86.69 146 GLU A O 1
ATOM 1226 N N . ILE A 1 147 ? 7.861 1.794 -19.048 1.00 88.12 147 ILE A N 1
ATOM 1227 C CA . ILE A 1 147 ? 6.898 0.981 -19.809 1.00 88.12 147 ILE A CA 1
ATOM 1228 C C . ILE A 1 147 ? 7.528 0.446 -21.099 1.00 88.12 147 ILE A C 1
ATOM 1230 O O . ILE A 1 147 ? 7.228 -0.678 -21.502 1.00 88.12 147 ILE A O 1
ATOM 1234 N N . ALA A 1 148 ? 8.374 1.237 -21.762 1.00 86.19 148 ALA A N 1
ATOM 1235 C CA . ALA A 1 148 ? 9.092 0.798 -22.954 1.00 86.19 148 ALA A CA 1
ATOM 1236 C C . ALA A 1 148 ? 10.088 -0.324 -22.630 1.00 86.19 148 ALA A C 1
ATOM 1238 O O . ALA A 1 148 ? 10.181 -1.281 -23.392 1.00 86.19 148 ALA A O 1
ATOM 1239 N N . MET A 1 149 ? 10.778 -0.224 -21.491 1.00 84.25 149 MET A N 1
ATOM 1240 C CA . MET A 1 149 ? 11.792 -1.187 -21.067 1.00 84.25 149 MET A CA 1
ATOM 1241 C C . MET A 1 149 ? 11.191 -2.473 -20.482 1.00 84.25 149 MET A C 1
ATOM 1243 O O . MET A 1 149 ? 11.670 -3.559 -20.781 1.00 84.25 149 MET A O 1
ATOM 1247 N N . ASP A 1 150 ? 10.155 -2.373 -19.646 1.00 87.25 150 ASP A N 1
ATOM 1248 C CA . ASP A 1 150 ? 9.488 -3.542 -19.056 1.00 87.25 150 ASP A CA 1
ATOM 1249 C C . ASP A 1 150 ? 8.580 -4.234 -20.089 1.00 87.25 150 ASP A C 1
ATOM 1251 O O . ASP A 1 150 ? 8.447 -5.455 -20.122 1.00 87.25 150 ASP A O 1
ATOM 1255 N N . GLY A 1 151 ? 7.940 -3.446 -20.953 1.00 86.94 151 GLY A N 1
ATOM 1256 C CA . GLY A 1 151 ? 6.863 -3.881 -21.831 1.00 86.94 151 GLY A CA 1
ATOM 1257 C C . GLY A 1 151 ? 5.482 -3.674 -21.202 1.00 86.94 151 GLY A C 1
ATOM 1258 O O . GLY A 1 151 ? 5.269 -3.823 -19.998 1.00 86.94 151 GLY A O 1
ATOM 1259 N N . ARG A 1 152 ? 4.497 -3.350 -22.049 1.00 88.62 152 ARG A N 1
ATOM 1260 C CA . ARG A 1 152 ? 3.129 -2.992 -21.623 1.00 88.62 152 ARG A CA 1
ATOM 1261 C C . ARG A 1 152 ? 2.400 -4.096 -20.856 1.00 88.62 152 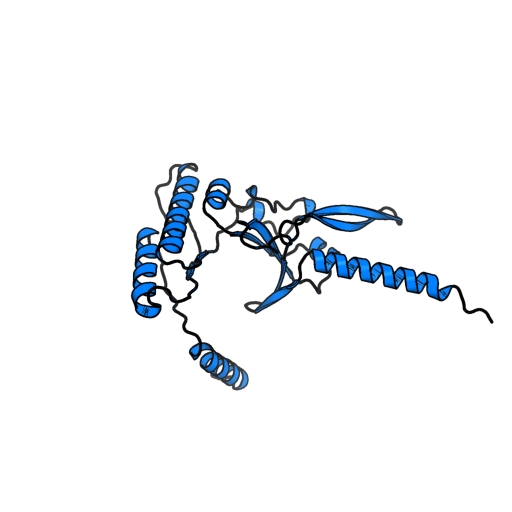ARG A C 1
ATOM 1263 O O . ARG A 1 152 ? 1.488 -3.795 -20.098 1.00 88.62 152 ARG A O 1
ATOM 1270 N N . GLN A 1 153 ? 2.778 -5.358 -21.049 1.00 90.00 153 GLN A N 1
ATOM 1271 C CA . GLN A 1 153 ? 2.160 -6.491 -20.358 1.00 90.00 153 GLN A CA 1
ATOM 1272 C C . GLN A 1 153 ? 2.390 -6.477 -18.838 1.00 90.00 153 GLN A C 1
ATOM 1274 O O . GLN A 1 153 ? 1.602 -7.072 -18.107 1.00 90.00 153 GLN A O 1
ATOM 1279 N N . PHE A 1 154 ? 3.418 -5.766 -18.364 1.00 91.19 154 PHE A N 1
ATOM 1280 C CA . PHE A 1 154 ? 3.744 -5.630 -16.943 1.00 91.19 154 PHE A CA 1
ATOM 1281 C C . PHE A 1 154 ? 3.120 -4.383 -16.311 1.00 91.19 154 PHE A C 1
ATOM 1283 O O . PHE A 1 154 ? 3.693 -3.781 -15.406 1.00 91.19 154 PHE A O 1
ATOM 1290 N N . GLY A 1 155 ? 1.954 -3.966 -16.792 1.00 92.25 155 GLY A N 1
ATOM 1291 C CA . GLY A 1 155 ? 1.149 -2.950 -16.132 1.00 92.25 155 GLY A CA 1
ATOM 1292 C C . GLY A 1 155 ? 1.639 -1.508 -16.284 1.00 92.25 155 GLY A C 1
ATOM 1293 O O . GLY A 1 155 ? 2.752 -1.212 -16.729 1.00 92.25 155 GLY A O 1
ATOM 1294 N N . SER A 1 156 ? 0.783 -0.584 -15.860 1.00 92.38 156 SER A N 1
ATOM 1295 C CA . SER A 1 156 ? 1.017 0.861 -15.888 1.00 92.38 156 SER A CA 1
ATOM 1296 C C . SER A 1 156 ? 1.597 1.436 -14.588 1.00 92.38 156 SER A C 1
ATOM 1298 O O . SER A 1 156 ? 2.062 2.580 -14.577 1.00 92.38 156 SER A O 1
ATOM 1300 N N . HIS A 1 157 ? 1.573 0.679 -13.490 1.00 92.81 157 HIS A N 1
ATOM 1301 C CA . HIS A 1 157 ? 1.990 1.112 -12.157 1.00 92.81 157 HIS A CA 1
ATOM 1302 C C . HIS A 1 157 ? 2.996 0.143 -11.541 1.00 92.81 157 HIS A C 1
ATOM 1304 O O . HIS A 1 157 ? 3.068 -1.028 -11.909 1.00 92.81 157 HIS A O 1
ATOM 1310 N N . LYS A 1 158 ? 3.763 0.641 -10.570 1.00 90.69 158 LYS A N 1
ATOM 1311 C CA . LYS A 1 158 ? 4.631 -0.179 -9.732 1.00 90.69 158 LYS A CA 1
ATOM 1312 C C . LYS A 1 158 ? 4.522 0.183 -8.258 1.00 90.69 158 LYS A C 1
ATOM 1314 O O . LYS A 1 158 ? 4.293 1.338 -7.891 1.00 90.69 158 LYS A O 1
ATOM 1319 N N . LEU A 1 159 ? 4.704 -0.832 -7.425 1.00 89.75 159 LEU A N 1
ATOM 1320 C CA . LEU A 1 159 ? 4.806 -0.761 -5.979 1.00 89.75 159 LEU A CA 1
ATOM 1321 C C . LEU A 1 159 ? 6.246 -1.084 -5.588 1.00 89.75 159 LEU A C 1
ATOM 1323 O O . LEU A 1 159 ? 6.691 -2.221 -5.730 1.00 89.75 159 LEU A O 1
ATOM 1327 N N . ILE A 1 160 ? 6.959 -0.081 -5.092 1.00 86.88 160 ILE A N 1
ATOM 1328 C CA . ILE A 1 160 ? 8.367 -0.165 -4.713 1.00 86.88 160 ILE A CA 1
ATOM 1329 C C . ILE A 1 160 ? 8.441 -0.307 -3.190 1.00 86.88 160 ILE A C 1
ATOM 1331 O O . ILE A 1 160 ? 8.117 0.651 -2.479 1.00 86.88 160 ILE A O 1
ATOM 1335 N N . PRO A 1 161 ? 8.826 -1.474 -2.654 1.00 84.25 161 PRO A N 1
ATOM 1336 C CA . PRO A 1 161 ? 9.002 -1.663 -1.220 1.00 84.25 161 PRO A CA 1
ATOM 1337 C C . PRO A 1 161 ? 10.218 -0.872 -0.724 1.00 84.25 161 PRO A C 1
ATOM 1339 O O . PRO A 1 161 ? 11.338 -1.095 -1.164 1.00 84.25 161 PRO A O 1
ATOM 1342 N N . LEU A 1 162 ? 10.013 0.034 0.232 1.00 80.25 162 LEU A N 1
ATOM 1343 C CA . LEU A 1 162 ? 11.098 0.764 0.899 1.00 80.25 162 LEU A CA 1
ATOM 1344 C C . LEU A 1 162 ? 11.526 0.091 2.203 1.00 80.25 162 LEU A C 1
ATOM 1346 O O . LEU A 1 162 ? 12.694 0.125 2.583 1.00 80.25 162 LEU A O 1
ATOM 1350 N N . LYS A 1 163 ? 10.569 -0.496 2.930 1.00 78.69 163 LYS A N 1
ATOM 1351 C CA . LYS A 1 163 ? 10.829 -1.194 4.189 1.00 78.69 163 LYS A CA 1
ATOM 1352 C C . LYS A 1 163 ? 9.886 -2.367 4.360 1.00 78.69 163 LYS A C 1
ATOM 1354 O O . LYS A 1 163 ? 8.673 -2.210 4.267 1.00 78.69 163 LYS A O 1
ATOM 1359 N N . THR A 1 164 ? 10.443 -3.502 4.757 1.00 76.50 164 THR A N 1
ATOM 1360 C CA . THR A 1 164 ? 9.703 -4.706 5.130 1.00 76.50 164 THR A CA 1
ATOM 1361 C C . THR A 1 164 ? 10.282 -5.266 6.426 1.00 76.50 164 THR A C 1
ATOM 1363 O O . THR A 1 164 ? 11.493 -5.442 6.539 1.00 76.50 164 THR A O 1
ATOM 1366 N N . ARG A 1 165 ? 9.454 -5.537 7.439 1.00 71.62 165 ARG A N 1
ATOM 1367 C CA . ARG A 1 165 ? 9.896 -6.294 8.622 1.00 71.62 165 ARG A CA 1
ATOM 1368 C C . ARG A 1 165 ? 9.816 -7.787 8.298 1.00 71.62 165 ARG A C 1
ATOM 1370 O O . ARG A 1 165 ? 8.729 -8.289 8.032 1.00 71.62 165 ARG A O 1
ATOM 1377 N N . PHE A 1 166 ? 10.954 -8.478 8.316 1.00 60.28 166 PHE A N 1
ATOM 1378 C CA . PHE A 1 166 ? 11.049 -9.904 7.994 1.00 60.28 166 PHE A CA 1
ATOM 1379 C C . PHE A 1 166 ? 10.210 -10.752 8.957 1.00 60.28 166 PHE A C 1
ATOM 1381 O O . PHE A 1 166 ? 10.494 -10.787 10.153 1.00 60.28 166 PHE A O 1
ATOM 1388 N N . GLN A 1 167 ? 9.197 -11.447 8.438 1.00 51.38 1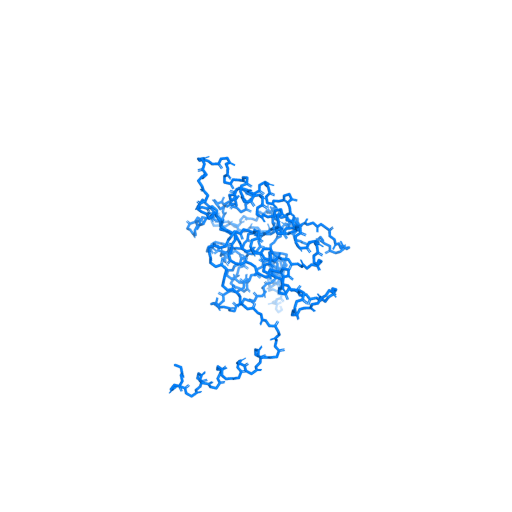67 GLN A N 1
ATOM 1389 C CA . GLN A 1 167 ? 8.526 -12.546 9.135 1.00 51.38 167 GLN A CA 1
ATOM 1390 C C . GLN A 1 167 ? 8.151 -13.635 8.125 1.00 51.38 167 GLN A C 1
ATOM 1392 O O . GLN A 1 167 ? 7.050 -13.642 7.584 1.00 51.38 167 GLN A O 1
ATOM 1397 N N . GLY A 1 168 ? 9.086 -14.544 7.848 1.00 52.16 168 GLY A N 1
ATOM 1398 C CA . GLY A 1 168 ? 8.833 -15.718 7.011 1.00 52.16 168 GLY A CA 1
ATOM 1399 C C . GLY A 1 168 ? 10.109 -16.323 6.434 1.00 52.16 168 GLY A C 1
ATOM 1400 O O . GLY A 1 168 ? 11.084 -15.612 6.208 1.00 52.16 168 GLY A O 1
ATOM 1401 N N . LYS A 1 169 ? 10.090 -17.639 6.197 1.00 47.38 169 LYS A N 1
ATOM 1402 C CA . LYS A 1 169 ? 11.190 -18.398 5.576 1.00 47.38 169 LYS A CA 1
ATOM 1403 C C . LYS A 1 169 ? 11.430 -17.986 4.111 1.00 47.38 169 LYS A C 1
ATOM 1405 O O . LYS A 1 169 ? 12.568 -18.027 3.666 1.00 47.38 169 LYS A O 1
ATOM 1410 N N . ASP A 1 170 ? 10.382 -17.494 3.443 1.00 51.44 170 ASP A N 1
ATOM 1411 C CA . ASP A 1 170 ? 10.368 -17.076 2.031 1.00 51.44 170 ASP A CA 1
ATOM 1412 C C . ASP A 1 170 ? 10.220 -15.546 1.869 1.00 51.44 170 ASP A C 1
ATOM 1414 O O . ASP A 1 170 ? 9.655 -15.049 0.901 1.00 51.44 170 ASP A O 1
ATOM 1418 N N . ALA A 1 171 ? 10.685 -14.760 2.848 1.00 51.97 171 ALA A N 1
ATOM 1419 C CA . ALA A 1 171 ? 10.567 -13.294 2.830 1.00 51.97 171 ALA A CA 1
ATOM 1420 C C . ALA A 1 171 ? 11.466 -12.591 1.780 1.00 51.97 171 ALA A C 1
ATOM 1422 O O . ALA A 1 171 ? 11.386 -11.370 1.622 1.00 51.97 171 ALA A O 1
ATOM 1423 N N . ALA A 1 172 ? 12.326 -13.343 1.089 1.00 48.50 172 ALA A N 1
ATOM 1424 C CA . ALA A 1 172 ? 13.419 -12.867 0.242 1.00 48.50 172 ALA A CA 1
ATOM 1425 C C . ALA A 1 172 ? 13.024 -12.872 -1.240 1.00 48.50 172 ALA A C 1
ATOM 1427 O O . ALA A 1 172 ? 13.345 -13.795 -1.970 1.00 48.50 172 ALA A O 1
ATOM 1428 N N . GLY A 1 173 ? 12.245 -11.873 -1.644 1.00 54.50 173 GLY A N 1
ATOM 1429 C CA . GLY A 1 173 ? 11.984 -11.614 -3.064 1.00 54.50 173 GLY A CA 1
ATOM 1430 C C . GLY A 1 173 ? 11.892 -10.123 -3.353 1.00 54.50 173 GLY A C 1
ATOM 1431 O O . GLY A 1 173 ? 12.382 -9.631 -4.357 1.00 54.50 173 GLY A O 1
ATOM 1432 N N . HIS A 1 174 ? 11.297 -9.371 -2.427 1.00 58.72 174 HIS A N 1
ATOM 1433 C CA . HIS A 1 174 ? 10.924 -7.968 -2.616 1.00 58.72 174 HIS A CA 1
ATOM 1434 C C . HIS A 1 174 ? 12.051 -6.962 -2.330 1.00 58.72 174 HIS A C 1
ATOM 1436 O O . HIS A 1 174 ? 11.945 -5.810 -2.731 1.00 58.72 174 HIS A O 1
ATOM 1442 N N . GLN A 1 175 ? 13.101 -7.370 -1.612 1.00 58.88 175 GLN A N 1
ATOM 1443 C CA . GLN A 1 175 ? 14.333 -6.584 -1.428 1.00 58.88 175 GLN A CA 1
ATOM 1444 C C . GLN A 1 175 ? 15.504 -7.181 -2.210 1.00 58.88 175 GLN A C 1
ATOM 1446 O O . GLN A 1 175 ? 16.637 -6.714 -2.076 1.00 58.88 175 GLN A O 1
ATOM 1451 N N . ASP A 1 176 ? 15.239 -8.219 -2.999 1.00 70.62 176 ASP A N 1
ATOM 1452 C CA . ASP A 1 176 ? 16.276 -8.885 -3.756 1.00 70.62 176 ASP A CA 1
ATOM 1453 C C . ASP A 1 176 ? 16.823 -7.915 -4.786 1.00 70.62 176 ASP A C 1
ATOM 1455 O O . ASP A 1 176 ? 16.091 -7.165 -5.442 1.00 70.62 176 ASP A O 1
ATOM 1459 N N . ILE A 1 177 ? 18.143 -7.925 -4.885 1.00 77.00 177 ILE A N 1
ATOM 1460 C CA . ILE A 1 177 ? 18.839 -7.175 -5.905 1.00 77.00 177 ILE A CA 1
ATOM 1461 C C . ILE A 1 177 ? 18.791 -8.034 -7.161 1.00 77.00 177 ILE A C 1
ATOM 1463 O O . ILE A 1 177 ? 19.462 -9.064 -7.255 1.00 77.00 177 ILE A O 1
ATOM 1467 N N . ILE A 1 178 ? 17.975 -7.608 -8.115 1.00 81.06 178 ILE A N 1
ATOM 1468 C CA . ILE A 1 178 ? 17.829 -8.258 -9.406 1.00 81.06 178 ILE A CA 1
ATOM 1469 C C . ILE A 1 178 ? 18.855 -7.652 -10.362 1.00 81.06 178 ILE A C 1
ATOM 1471 O O . ILE A 1 178 ? 18.974 -6.430 -10.487 1.00 81.06 178 ILE A O 1
ATOM 1475 N N . ARG A 1 179 ? 19.613 -8.522 -11.037 1.00 82.81 179 ARG A N 1
ATOM 1476 C CA . ARG A 1 179 ? 20.435 -8.138 -12.188 1.00 82.81 179 ARG A CA 1
ATOM 1477 C C . ARG A 1 179 ? 19.517 -7.968 -13.385 1.00 82.81 179 ARG A C 1
ATOM 1479 O O . ARG A 1 179 ? 18.964 -8.943 -13.885 1.00 82.81 179 ARG A O 1
ATOM 1486 N N . ARG A 1 180 ? 19.345 -6.725 -13.812 1.00 83.00 180 ARG A N 1
ATOM 1487 C CA . ARG A 1 180 ? 18.546 -6.359 -14.968 1.00 83.00 180 ARG A CA 1
ATOM 1488 C C . ARG A 1 180 ? 19.464 -6.121 -16.171 1.00 83.00 180 ARG A C 1
ATOM 1490 O O . ARG A 1 180 ? 20.317 -5.233 -16.081 1.00 83.00 180 ARG A O 1
ATOM 1497 N N . PRO A 1 181 ? 19.290 -6.848 -17.287 1.00 78.69 181 PRO A N 1
ATOM 1498 C CA . PRO A 1 181 ? 19.949 -6.499 -18.536 1.00 78.69 181 PRO A CA 1
ATOM 1499 C C . PRO A 1 181 ? 19.323 -5.216 -19.096 1.00 78.69 181 PRO A C 1
ATOM 1501 O O . PRO A 1 181 ? 18.101 -5.073 -19.156 1.00 78.69 181 PRO A O 1
ATOM 1504 N N . ILE A 1 182 ? 20.169 -4.268 -19.480 1.00 78.44 182 ILE A N 1
ATOM 1505 C CA . ILE A 1 182 ? 19.802 -3.028 -20.154 1.00 78.44 182 ILE A CA 1
ATOM 1506 C C . ILE A 1 182 ? 20.480 -3.038 -21.517 1.00 78.44 182 ILE A C 1
ATOM 1508 O O . ILE A 1 182 ? 21.703 -3.170 -21.609 1.00 78.44 182 ILE A O 1
ATOM 1512 N N . ILE A 1 183 ? 19.673 -2.866 -22.559 1.00 71.88 183 ILE A N 1
ATOM 1513 C CA . ILE A 1 183 ? 20.146 -2.711 -23.929 1.00 71.88 183 ILE A CA 1
ATOM 1514 C C . ILE A 1 183 ? 19.931 -1.260 -24.314 1.00 71.88 183 ILE A C 1
ATOM 1516 O O . ILE A 1 183 ? 18.797 -0.786 -24.399 1.00 71.88 183 ILE A O 1
ATOM 1520 N N . GLU A 1 184 ? 21.035 -0.553 -24.510 1.00 71.50 184 GLU A N 1
ATOM 1521 C CA . GLU A 1 184 ? 21.024 0.797 -25.055 1.00 71.50 184 GLU A CA 1
ATOM 1522 C C . GLU A 1 184 ? 21.615 0.761 -26.460 1.00 71.50 184 GLU A C 1
ATOM 1524 O O . GLU A 1 184 ? 22.733 0.290 -26.672 1.00 71.50 184 GLU A O 1
ATOM 1529 N N . GLU A 1 185 ? 20.867 1.276 -27.431 1.00 66.12 185 GLU A N 1
ATOM 1530 C CA . GLU A 1 185 ? 21.377 1.484 -28.779 1.00 66.12 185 GLU A CA 1
ATOM 1531 C C . GLU A 1 185 ? 22.126 2.821 -28.813 1.00 66.12 185 GLU A C 1
ATOM 1533 O O . GLU A 1 185 ? 21.527 3.895 -28.712 1.00 66.12 185 GLU A O 1
ATOM 1538 N N . THR A 1 186 ? 23.453 2.766 -28.928 1.00 67.25 186 THR A N 1
ATOM 1539 C CA . THR A 1 186 ? 24.301 3.955 -29.076 1.00 67.25 186 THR A CA 1
ATOM 1540 C C . THR A 1 186 ? 25.038 3.877 -30.403 1.00 67.25 186 THR A C 1
ATOM 1542 O O . THR A 1 186 ? 25.771 2.926 -30.660 1.00 67.25 186 THR A O 1
ATOM 1545 N N . GLU A 1 187 ? 24.841 4.885 -31.258 1.00 65.81 187 GLU A N 1
ATOM 1546 C CA . GLU A 1 187 ? 25.521 5.002 -32.560 1.00 65.81 187 GLU A CA 1
ATOM 1547 C C . GLU A 1 187 ? 25.363 3.754 -33.460 1.00 65.81 187 GLU A C 1
ATOM 1549 O O . GLU A 1 187 ? 26.285 3.363 -34.176 1.00 65.81 187 GLU A O 1
ATOM 1554 N N . GLY A 1 188 ? 24.186 3.113 -33.424 1.00 65.44 188 GLY A N 1
ATOM 1555 C CA . GLY A 1 188 ? 23.881 1.913 -34.214 1.00 65.44 188 GLY A CA 1
ATOM 1556 C C . GLY A 1 188 ? 24.550 0.631 -33.705 1.00 65.44 188 GLY A C 1
ATOM 1557 O O . GLY A 1 188 ? 24.626 -0.352 -34.440 1.00 65.44 188 GLY A O 1
ATOM 1558 N N . ARG A 1 189 ? 25.069 0.637 -32.471 1.00 66.38 189 ARG A N 1
ATOM 1559 C CA . ARG A 1 189 ? 25.565 -0.550 -31.770 1.00 66.38 189 ARG A CA 1
ATOM 1560 C C . ARG A 1 189 ? 24.737 -0.791 -30.517 1.00 66.38 189 ARG A C 1
ATOM 1562 O O . ARG A 1 189 ? 24.527 0.124 -29.721 1.00 66.38 189 ARG A O 1
ATOM 1569 N N . GLU A 1 190 ? 24.312 -2.033 -30.337 1.00 71.00 190 GLU A N 1
ATOM 1570 C CA . GLU A 1 190 ? 23.672 -2.483 -29.106 1.00 71.00 190 GLU A CA 1
ATOM 1571 C C . GLU A 1 190 ? 24.738 -2.649 -28.023 1.00 71.00 190 GLU A C 1
ATOM 1573 O O . GLU A 1 190 ? 25.687 -3.425 -28.161 1.00 71.00 190 GLU A O 1
ATOM 1578 N N . ILE A 1 191 ? 24.610 -1.877 -26.947 1.00 72.31 191 ILE A N 1
ATOM 1579 C CA . ILE A 1 191 ? 25.451 -2.006 -25.764 1.00 72.31 191 ILE A CA 1
ATOM 1580 C C . ILE A 1 191 ? 24.641 -2.750 -24.714 1.00 72.31 191 ILE A C 1
ATOM 1582 O O . ILE A 1 191 ? 23.635 -2.250 -24.211 1.00 72.31 191 ILE A O 1
ATOM 1586 N N . HIS A 1 192 ? 25.104 -3.952 -24.379 1.00 73.94 192 HIS A N 1
ATOM 1587 C CA . HIS A 1 192 ? 24.539 -4.749 -23.301 1.00 73.94 192 HIS A CA 1
ATOM 1588 C C . HIS A 1 192 ? 25.224 -4.341 -22.001 1.00 73.94 192 HIS A C 1
ATOM 1590 O O . HIS A 1 192 ? 26.439 -4.484 -21.847 1.00 73.94 192 HIS A O 1
ATOM 1596 N N . SER A 1 193 ? 24.447 -3.815 -21.065 1.00 78.19 193 SER A N 1
ATOM 1597 C CA . SER A 1 193 ? 24.908 -3.491 -19.720 1.00 78.19 193 SER A CA 1
ATOM 1598 C C . SER A 1 193 ? 24.025 -4.172 -18.686 1.00 78.19 193 SER A C 1
ATOM 1600 O O . SER A 1 193 ? 22.874 -4.508 -18.952 1.00 78.19 193 SER A O 1
ATOM 1602 N N . GLU A 1 194 ? 24.562 -4.399 -17.494 1.00 80.81 194 GLU A N 1
ATOM 1603 C CA . GLU A 1 194 ? 23.790 -4.926 -16.374 1.00 80.81 194 GLU A CA 1
ATOM 1604 C C . GLU A 1 194 ? 23.625 -3.848 -15.313 1.00 80.81 194 GLU A C 1
ATOM 1606 O O . GLU A 1 194 ? 24.585 -3.175 -14.925 1.00 80.81 194 GLU A O 1
ATOM 1611 N N . ARG A 1 195 ? 22.405 -3.720 -14.791 1.00 82.00 195 ARG A N 1
ATOM 1612 C CA . ARG A 1 195 ? 22.108 -2.856 -13.655 1.00 82.00 195 ARG A CA 1
ATOM 1613 C C . ARG A 1 195 ? 21.529 -3.666 -12.512 1.00 82.00 195 ARG A C 1
ATOM 1615 O O . ARG A 1 195 ? 20.667 -4.517 -12.698 1.00 82.00 195 ARG A O 1
ATOM 1622 N N . LEU A 1 196 ? 22.006 -3.373 -11.310 1.00 81.50 196 LEU A N 1
ATOM 1623 C CA . LEU A 1 196 ? 21.440 -3.900 -10.079 1.00 81.50 196 LEU A CA 1
ATOM 1624 C C . LEU A 1 196 ? 20.278 -3.006 -9.648 1.00 81.50 196 LEU A C 1
ATOM 1626 O O . LEU A 1 196 ? 20.475 -1.820 -9.380 1.00 81.50 196 LEU A O 1
ATOM 1630 N N . GLU A 1 197 ? 19.079 -3.575 -9.584 1.00 80.94 197 GLU A N 1
ATOM 1631 C CA . GLU A 1 197 ? 17.869 -2.881 -9.142 1.00 80.94 197 GLU A CA 1
ATOM 1632 C C . GLU A 1 197 ? 17.180 -3.676 -8.031 1.00 80.94 197 GLU A C 1
ATOM 1634 O O . GLU A 1 197 ? 17.196 -4.906 -8.025 1.00 80.94 197 GLU A O 1
ATOM 1639 N N . TYR A 1 198 ? 16.571 -2.975 -7.074 1.00 82.19 198 TYR A N 1
ATOM 1640 C CA . TYR A 1 198 ? 15.701 -3.626 -6.097 1.00 82.19 198 TYR A CA 1
ATOM 1641 C C . TYR A 1 198 ? 14.433 -4.119 -6.786 1.00 82.19 198 TYR A C 1
ATOM 1643 O O . TYR A 1 198 ? 13.855 -3.410 -7.615 1.00 82.19 198 TYR A O 1
ATOM 1651 N N . ASN A 1 199 ? 13.978 -5.312 -6.408 1.00 86.88 199 ASN A N 1
ATOM 1652 C CA . ASN A 1 199 ? 12.727 -5.845 -6.918 1.00 86.88 199 ASN A CA 1
ATOM 1653 C C . ASN A 1 199 ? 11.531 -4.942 -6.547 1.00 86.88 199 ASN A C 1
ATOM 1655 O O . ASN A 1 199 ? 11.479 -4.322 -5.483 1.00 86.88 199 ASN A O 1
ATOM 1659 N N . TYR A 1 200 ? 10.541 -4.883 -7.431 1.00 88.38 200 TYR A N 1
ATOM 1660 C CA . TYR A 1 200 ? 9.281 -4.175 -7.225 1.00 88.38 200 TYR A CA 1
ATOM 1661 C C . TYR A 1 200 ? 8.135 -4.966 -7.845 1.00 88.38 200 TYR A C 1
ATOM 1663 O O . TYR A 1 200 ? 8.351 -5.802 -8.719 1.00 88.38 200 TYR A O 1
ATOM 1671 N N . LEU A 1 201 ? 6.912 -4.701 -7.388 1.00 90.81 201 LEU A N 1
ATOM 1672 C CA . LEU A 1 201 ? 5.707 -5.332 -7.925 1.00 90.81 201 LEU A CA 1
ATOM 1673 C C . LEU A 1 201 ? 5.052 -4.431 -8.964 1.00 90.81 201 LEU A C 1
ATOM 1675 O O . LEU A 1 201 ? 5.037 -3.209 -8.816 1.00 90.81 201 LEU A O 1
ATOM 1679 N N . ASN A 1 202 ? 4.483 -5.037 -9.992 1.00 93.00 202 ASN A N 1
ATOM 1680 C CA . ASN A 1 202 ? 3.847 -4.373 -11.111 1.00 93.00 202 ASN A CA 1
ATOM 1681 C C . ASN A 1 202 ? 2.335 -4.528 -11.046 1.00 93.00 202 ASN A C 1
ATOM 1683 O O . ASN A 1 202 ? 1.822 -5.590 -10.708 1.00 93.00 202 ASN A O 1
ATOM 1687 N N . PHE A 1 203 ? 1.622 -3.468 -11.412 1.00 94.56 203 PHE A N 1
ATOM 1688 C CA . PHE A 1 203 ? 0.167 -3.453 -11.401 1.00 94.56 203 PHE A CA 1
ATOM 1689 C C . PHE A 1 203 ? -0.382 -2.794 -12.659 1.00 94.56 203 PHE A C 1
ATOM 1691 O O . PHE A 1 203 ? 0.123 -1.760 -13.102 1.00 94.56 203 PHE A O 1
ATOM 1698 N N . GLU A 1 204 ? -1.455 -3.359 -13.204 1.00 95.50 204 GLU A N 1
ATOM 1699 C CA . GLU A 1 204 ? -2.318 -2.642 -14.138 1.00 95.50 204 GLU A CA 1
ATOM 1700 C C . GLU A 1 204 ? -3.425 -1.947 -13.351 1.00 95.50 204 GLU A C 1
ATOM 1702 O O . GLU A 1 204 ? -4.037 -2.548 -12.466 1.00 95.50 204 GLU A O 1
ATOM 1707 N N . VAL A 1 205 ? -3.646 -0.667 -13.645 1.00 92.88 205 VAL A N 1
ATOM 1708 C CA . VAL A 1 205 ? -4.652 0.144 -12.959 1.00 92.88 205 VAL A CA 1
ATOM 1709 C C . VAL A 1 205 ? -5.566 0.756 -14.002 1.00 92.88 205 VAL A C 1
ATOM 1711 O O . VAL A 1 205 ? -5.279 1.810 -14.571 1.00 92.88 205 VAL A O 1
ATOM 1714 N N . ASP A 1 206 ? -6.711 0.111 -14.178 1.00 90.88 206 ASP A N 1
ATOM 1715 C CA . ASP A 1 206 ? -7.784 0.565 -15.046 1.00 90.88 206 ASP A CA 1
ATOM 1716 C C . ASP A 1 206 ? -8.923 1.118 -14.188 1.00 90.88 206 ASP A C 1
ATOM 1718 O O . ASP A 1 206 ? -9.835 0.413 -13.743 1.00 90.88 206 ASP A O 1
ATOM 1722 N N . ASN A 1 207 ? -8.872 2.432 -13.951 1.00 87.44 207 ASN A N 1
ATOM 1723 C CA . ASN A 1 207 ? -9.821 3.158 -13.106 1.00 87.44 207 ASN A CA 1
ATOM 1724 C C . ASN A 1 207 ? -9.805 2.659 -11.644 1.00 87.44 207 ASN A C 1
ATOM 1726 O O . ASN A 1 207 ? -8.929 3.050 -10.879 1.00 87.44 207 ASN A O 1
ATOM 1730 N N . PHE A 1 208 ? -10.754 1.801 -11.253 1.00 82.88 208 PHE A N 1
ATOM 1731 C CA . PHE A 1 208 ? -10.813 1.190 -9.916 1.00 82.88 208 PHE A CA 1
ATOM 1732 C C . PHE A 1 208 ? -10.384 -0.282 -9.908 1.00 82.88 208 PHE A C 1
ATOM 1734 O O . PHE A 1 208 ? -10.327 -0.890 -8.840 1.00 82.88 208 PHE A O 1
ATOM 1741 N N . LEU A 1 209 ? -10.130 -0.866 -11.082 1.00 86.62 209 LEU A N 1
ATOM 1742 C CA . LEU A 1 209 ? -9.614 -2.220 -11.200 1.00 86.62 209 LEU A CA 1
ATOM 1743 C C . LEU A 1 209 ? -8.094 -2.170 -11.057 1.00 86.62 209 LEU A C 1
ATOM 1745 O O . LEU A 1 209 ? -7.428 -1.441 -11.787 1.00 86.62 209 LEU A O 1
ATOM 1749 N N . VAL A 1 210 ? -7.572 -2.933 -10.102 1.00 91.38 210 VAL A N 1
ATOM 1750 C CA . VAL A 1 210 ? -6.136 -3.088 -9.872 1.00 91.38 210 VAL A CA 1
ATOM 1751 C C . VAL A 1 210 ? -5.812 -4.565 -10.017 1.00 91.38 210 VAL A C 1
ATOM 1753 O O . VAL A 1 210 ? -6.364 -5.386 -9.284 1.00 91.38 210 VAL A O 1
ATOM 1756 N N . GLU A 1 211 ? -4.938 -4.894 -10.960 1.00 93.75 211 GLU A N 1
ATOM 1757 C CA . GLU A 1 211 ? -4.520 -6.267 -11.244 1.00 93.75 211 GLU A CA 1
ATOM 1758 C C . GLU A 1 211 ? -3.014 -6.406 -11.055 1.00 93.75 211 GLU A C 1
ATOM 1760 O O . GLU A 1 211 ? -2.250 -5.565 -11.525 1.00 93.75 211 GLU A O 1
ATOM 1765 N N . ASP A 1 212 ? -2.596 -7.474 -10.381 1.00 92.62 212 ASP A N 1
ATOM 1766 C CA . ASP A 1 212 ? -1.189 -7.853 -10.265 1.00 92.62 212 ASP A CA 1
ATOM 1767 C C . ASP A 1 212 ? -0.651 -8.282 -11.641 1.00 92.62 212 ASP A C 1
ATOM 1769 O O . ASP A 1 212 ? -1.300 -9.035 -12.375 1.00 92.62 212 ASP A O 1
ATOM 1773 N N . ARG A 1 213 ? 0.521 -7.764 -12.005 1.00 93.62 213 ARG A N 1
ATOM 1774 C CA . ARG A 1 213 ? 1.223 -8.040 -13.262 1.00 93.62 213 ARG A CA 1
ATOM 1775 C C . ARG A 1 213 ? 2.637 -8.575 -13.026 1.00 93.62 213 ARG A C 1
ATOM 1777 O O . ARG A 1 213 ? 3.481 -8.435 -13.903 1.00 93.62 213 ARG A O 1
ATOM 1784 N N . GLY A 1 214 ? 2.894 -9.193 -11.877 1.00 90.50 214 GLY A N 1
ATOM 1785 C CA . GLY A 1 214 ? 4.175 -9.803 -11.532 1.00 90.50 214 GLY A CA 1
ATOM 1786 C C . GLY A 1 214 ? 5.196 -8.803 -10.993 1.00 90.50 214 GLY A C 1
ATOM 1787 O O . GLY A 1 214 ? 4.915 -7.630 -10.771 1.00 90.50 214 GLY A O 1
ATOM 1788 N N . SER A 1 215 ? 6.411 -9.268 -10.768 1.00 90.75 215 SER A N 1
ATOM 1789 C CA . SER A 1 215 ? 7.530 -8.525 -10.196 1.00 90.75 215 SER A CA 1
ATOM 1790 C C . SER A 1 215 ? 8.571 -8.131 -11.249 1.00 90.75 215 SER A C 1
ATOM 1792 O O . SER A 1 215 ? 8.473 -8.522 -12.412 1.00 90.75 215 SER A O 1
ATOM 1794 N N . LEU A 1 216 ? 9.597 -7.364 -10.865 1.00 89.31 216 LEU A N 1
ATOM 1795 C CA . LEU A 1 216 ? 10.755 -7.122 -11.735 1.00 89.31 216 LEU A CA 1
ATOM 1796 C C . LEU A 1 216 ? 11.477 -8.432 -12.083 1.00 89.31 216 LEU A C 1
ATOM 1798 O O . LEU A 1 216 ? 12.004 -8.552 -13.184 1.00 89.31 216 LEU A O 1
ATOM 1802 N N . ALA A 1 217 ? 11.482 -9.420 -11.186 1.00 87.38 217 ALA A N 1
ATOM 1803 C CA . ALA A 1 217 ? 12.059 -10.728 -11.489 1.00 87.38 217 ALA A CA 1
ATOM 1804 C C . ALA A 1 217 ? 11.343 -11.394 -12.677 1.00 87.38 217 ALA A C 1
ATOM 1806 O O . ALA A 1 217 ? 12.011 -11.868 -13.591 1.00 87.38 217 ALA A O 1
ATOM 1807 N N . ASP A 1 218 ? 10.009 -11.320 -12.727 1.00 89.38 218 ASP A N 1
ATOM 1808 C CA . ASP A 1 218 ? 9.212 -11.848 -13.843 1.00 89.38 218 ASP A CA 1
ATOM 1809 C C . ASP A 1 218 ? 9.470 -11.074 -15.150 1.00 89.38 218 ASP A C 1
ATOM 1811 O O . ASP A 1 218 ? 9.503 -11.657 -16.235 1.00 89.38 218 ASP A O 1
ATOM 1815 N N . VAL A 1 219 ? 9.701 -9.756 -15.059 1.00 88.81 219 VAL A N 1
ATOM 1816 C CA . VAL A 1 219 ? 10.108 -8.923 -16.208 1.00 88.81 219 VAL A CA 1
ATOM 1817 C C . VAL A 1 219 ? 11.452 -9.388 -16.758 1.00 88.81 219 VAL A C 1
ATOM 1819 O O . VAL A 1 219 ? 11.595 -9.563 -17.969 1.00 88.81 219 VAL A O 1
ATOM 1822 N N . VAL A 1 220 ? 12.438 -9.585 -15.881 1.00 87.94 220 VAL A N 1
ATOM 1823 C CA . VAL A 1 220 ? 13.783 -10.024 -16.269 1.00 87.94 220 VAL A CA 1
ATOM 1824 C C . VAL A 1 220 ? 13.741 -11.433 -16.847 1.00 87.94 220 VAL A C 1
ATOM 1826 O O . VAL A 1 220 ? 14.302 -11.649 -17.914 1.00 87.94 220 VAL A O 1
ATOM 1829 N N . GLU A 1 221 ? 13.021 -12.362 -16.220 1.00 87.19 221 GLU A N 1
ATOM 1830 C CA . GLU A 1 221 ? 12.869 -13.726 -16.731 1.00 87.19 221 GLU A CA 1
ATOM 1831 C C . GLU A 1 221 ? 12.246 -13.742 -18.134 1.00 87.19 221 GLU A C 1
ATOM 1833 O O . GLU A 1 221 ? 12.796 -14.358 -19.047 1.00 87.19 221 GLU A O 1
ATOM 1838 N N . ALA A 1 222 ? 11.152 -13.004 -18.346 1.00 86.50 222 ALA A N 1
ATOM 1839 C CA . ALA A 1 222 ? 10.512 -12.909 -19.657 1.00 86.50 222 ALA A CA 1
ATOM 1840 C C . ALA A 1 222 ? 11.414 -12.254 -20.715 1.00 86.50 222 ALA A C 1
ATOM 1842 O O . ALA A 1 222 ? 11.310 -12.562 -21.902 1.00 86.50 222 ALA A O 1
ATOM 1843 N N . THR A 1 223 ? 12.280 -11.336 -20.292 1.00 82.50 223 THR A N 1
ATOM 1844 C CA . THR A 1 223 ? 13.243 -10.653 -21.159 1.00 82.50 223 THR A CA 1
ATOM 1845 C C . THR A 1 223 ? 14.363 -11.612 -21.570 1.00 82.50 223 THR A C 1
ATOM 1847 O O . THR A 1 223 ? 14.608 -11.770 -22.762 1.00 82.50 223 THR A O 1
ATOM 1850 N N . THR A 1 224 ? 14.953 -12.346 -20.622 1.00 80.94 224 THR A N 1
ATOM 1851 C CA . THR A 1 224 ? 15.962 -13.386 -20.888 1.00 80.94 224 THR A CA 1
ATOM 1852 C C . THR A 1 224 ? 15.422 -14.488 -21.799 1.00 80.94 224 THR A C 1
ATOM 1854 O O . THR A 1 224 ? 16.052 -14.821 -22.796 1.00 80.94 224 THR A O 1
ATOM 1857 N N . GLN A 1 225 ? 14.210 -14.991 -21.535 1.00 77.12 225 GLN A N 1
ATOM 1858 C CA . GLN A 1 225 ? 13.588 -16.022 -22.375 1.00 77.12 225 GLN A CA 1
ATOM 1859 C C . GLN A 1 225 ? 13.372 -15.561 -23.825 1.00 77.12 225 GLN A C 1
ATOM 1861 O O . GLN A 1 225 ? 13.453 -16.372 -24.747 1.00 77.12 225 GLN A O 1
ATOM 1866 N N . ARG A 1 226 ? 13.086 -14.271 -24.056 1.00 71.06 226 ARG A N 1
ATOM 1867 C CA . ARG A 1 226 ? 12.979 -13.731 -25.421 1.00 71.06 226 ARG A CA 1
ATOM 1868 C C . ARG A 1 226 ? 14.322 -13.758 -26.144 1.00 71.06 226 ARG A C 1
ATOM 1870 O O . ARG A 1 226 ? 14.333 -14.143 -27.311 1.00 71.06 226 ARG A O 1
ATOM 1877 N N . PHE A 1 227 ? 15.417 -13.424 -25.459 1.00 67.38 227 PHE A N 1
ATOM 1878 C CA . PHE A 1 227 ? 16.761 -13.494 -26.040 1.00 67.38 227 PHE A CA 1
ATOM 1879 C C . PHE A 1 227 ? 17.145 -14.917 -26.419 1.00 67.38 227 PHE A C 1
ATOM 1881 O O . PHE A 1 227 ? 17.549 -15.142 -27.555 1.00 67.38 227 PHE A O 1
ATOM 1888 N N . ASP A 1 228 ? 16.916 -15.886 -25.530 1.00 68.25 228 ASP A N 1
ATOM 1889 C CA . ASP A 1 228 ? 17.225 -17.292 -25.815 1.00 68.25 228 ASP A CA 1
ATOM 1890 C C . ASP A 1 228 ? 16.476 -17.797 -27.066 1.00 68.25 228 ASP A C 1
ATOM 1892 O O . ASP A 1 228 ? 17.018 -18.554 -27.873 1.00 68.25 228 ASP A O 1
ATOM 1896 N N . ILE A 1 229 ? 15.226 -17.357 -27.268 1.00 68.06 229 ILE A N 1
ATOM 1897 C CA . ILE A 1 229 ? 14.423 -17.715 -28.448 1.00 68.06 229 ILE A CA 1
ATOM 1898 C C . ILE A 1 229 ? 14.937 -17.023 -29.717 1.00 68.06 229 ILE A C 1
ATOM 1900 O O . ILE A 1 229 ? 14.947 -17.645 -30.783 1.00 68.06 229 ILE A O 1
ATOM 1904 N N . GLU A 1 230 ? 15.321 -15.749 -29.645 1.00 62.12 230 GLU A N 1
ATOM 1905 C CA . GLU A 1 230 ? 15.879 -15.026 -30.792 1.00 62.12 230 GLU A CA 1
ATOM 1906 C C . GLU A 1 230 ? 17.243 -15.588 -31.200 1.00 62.12 230 GLU A C 1
ATOM 1908 O O . GLU A 1 230 ? 17.434 -15.887 -32.379 1.00 62.12 230 GLU A O 1
ATOM 1913 N N . GLU A 1 231 ? 18.138 -15.860 -30.248 1.00 59.75 231 GLU A N 1
ATOM 1914 C CA . GLU A 1 231 ? 19.414 -16.531 -30.517 1.00 59.75 231 GLU A CA 1
ATOM 1915 C C . GLU A 1 231 ? 19.204 -17.930 -31.111 1.00 59.75 231 GLU A C 1
ATOM 1917 O O . GLU A 1 231 ? 19.845 -18.287 -32.102 1.00 59.75 231 GLU A O 1
ATOM 1922 N N . ALA A 1 232 ? 18.255 -18.711 -30.582 1.00 58.53 232 ALA A N 1
ATOM 1923 C CA . ALA A 1 232 ? 17.924 -20.025 -31.130 1.00 58.53 232 ALA A CA 1
ATOM 1924 C C . ALA A 1 232 ? 17.343 -19.951 -32.553 1.00 58.53 232 ALA A C 1
ATOM 1926 O O . ALA A 1 232 ? 17.610 -20.834 -33.369 1.00 58.53 232 ALA A O 1
ATOM 1927 N N . ARG A 1 233 ? 16.574 -18.906 -32.888 1.00 57.44 233 ARG A N 1
ATOM 1928 C CA . ARG A 1 233 ? 16.084 -18.672 -34.259 1.00 57.44 233 ARG A CA 1
ATOM 1929 C C . ARG A 1 233 ? 17.211 -18.285 -35.209 1.00 57.44 233 ARG A C 1
ATOM 1931 O O . ARG A 1 233 ? 17.257 -18.814 -36.315 1.00 57.44 233 ARG A O 1
ATOM 1938 N N . VAL A 1 234 ? 18.120 -17.415 -34.774 1.00 59.28 234 VAL A N 1
ATOM 1939 C CA . VAL A 1 234 ? 19.287 -17.002 -35.568 1.00 59.28 234 VAL A CA 1
ATOM 1940 C C . VAL A 1 234 ? 20.235 -18.184 -35.802 1.00 59.28 234 VAL A C 1
ATOM 1942 O O . VAL A 1 234 ? 20.748 -18.344 -36.906 1.00 59.28 234 VAL A O 1
ATOM 1945 N N . MET A 1 235 ? 20.425 -19.063 -34.811 1.00 55.41 235 MET A N 1
ATOM 1946 C CA . MET A 1 235 ? 21.247 -20.272 -34.965 1.00 55.41 235 MET A CA 1
ATOM 1947 C C . MET A 1 235 ? 20.542 -21.412 -35.721 1.00 55.41 235 MET A C 1
ATOM 1949 O O . MET A 1 235 ? 21.209 -22.226 -36.358 1.00 55.41 235 MET A O 1
ATOM 1953 N N . GLY A 1 236 ? 19.208 -21.477 -35.685 1.00 52.88 236 GLY A N 1
ATOM 1954 C CA . GLY A 1 236 ? 18.405 -22.496 -36.372 1.00 52.88 236 GLY A CA 1
ATOM 1955 C C . GLY A 1 236 ? 18.242 -22.284 -37.883 1.00 52.88 236 GLY A C 1
ATOM 1956 O O . GLY A 1 236 ? 17.976 -23.247 -38.598 1.00 52.88 236 GLY A O 1
ATOM 1957 N N . ASP A 1 237 ? 18.446 -21.062 -38.384 1.00 48.94 237 ASP A N 1
ATOM 1958 C CA . ASP A 1 237 ? 18.404 -20.733 -39.823 1.00 48.94 237 ASP A CA 1
ATOM 1959 C C . ASP A 1 237 ? 19.745 -21.021 -40.544 1.00 48.94 237 ASP A C 1
ATOM 1961 O O . ASP A 1 237 ? 19.914 -20.784 -41.737 1.00 48.94 237 ASP A O 1
ATOM 1965 N N . GLY A 1 238 ? 20.730 -21.572 -39.823 1.00 49.28 238 GLY A N 1
ATOM 1966 C CA . GLY A 1 238 ? 22.055 -21.911 -40.351 1.00 49.28 238 GLY A CA 1
ATOM 1967 C C . GLY A 1 238 ? 22.169 -23.271 -41.053 1.00 49.28 238 GLY A C 1
ATOM 1968 O O . GLY A 1 238 ? 23.245 -23.597 -41.555 1.00 49.28 238 GLY A O 1
ATOM 1969 N N . SER A 1 239 ? 21.112 -24.090 -41.105 1.00 48.84 239 SER A N 1
ATOM 1970 C CA . SER A 1 239 ? 21.169 -25.381 -41.805 1.00 48.84 239 SER A CA 1
ATOM 1971 C C . SER A 1 239 ? 19.863 -25.740 -42.506 1.00 48.84 239 SER A C 1
ATOM 1973 O O . SER A 1 239 ? 19.088 -26.572 -42.040 1.00 48.84 239 SER A O 1
ATOM 1975 N N . THR A 1 240 ? 19.636 -25.174 -43.686 1.00 44.91 240 THR A N 1
ATOM 1976 C CA . THR A 1 240 ? 18.961 -25.906 -44.765 1.00 44.91 240 THR A CA 1
ATOM 1977 C C . THR A 1 240 ? 19.521 -25.433 -46.100 1.00 44.91 240 THR A C 1
ATOM 1979 O O . THR A 1 240 ? 18.957 -24.571 -46.766 1.00 44.91 240 THR A O 1
ATOM 1982 N N . THR A 1 241 ? 20.626 -26.051 -46.510 1.00 35.53 241 THR A N 1
ATOM 1983 C CA . THR A 1 241 ? 20.962 -26.169 -47.927 1.00 35.53 241 THR A CA 1
ATOM 1984 C C . THR A 1 241 ? 21.153 -27.653 -48.214 1.00 35.53 241 THR A C 1
ATOM 1986 O O . THR A 1 241 ? 21.965 -28.308 -47.565 1.00 35.53 241 THR A O 1
ATOM 1989 N N . ILE A 1 242 ? 20.286 -28.120 -49.112 1.00 36.47 242 ILE A N 1
ATOM 1990 C CA . ILE A 1 242 ? 20.166 -29.410 -49.811 1.00 36.47 242 ILE A CA 1
ATOM 1991 C C . ILE A 1 242 ? 21.466 -30.222 -49.877 1.00 36.47 242 ILE A C 1
ATOM 1993 O O . ILE A 1 242 ? 22.493 -29.646 -50.300 1.00 36.47 242 ILE A O 1
#